Protein AF-A0A7X4EWY2-F1 (afdb_monomer_lite)

Structure (mmCIF, N/CA/C/O backbone):
data_AF-A0A7X4EWY2-F1
#
_entry.id   AF-A0A7X4EWY2-F1
#
loop_
_atom_site.group_PDB
_atom_site.id
_atom_site.type_symbol
_atom_site.label_atom_id
_atom_site.label_alt_id
_atom_site.label_comp_id
_atom_site.label_asym_id
_atom_site.label_entity_id
_atom_site.label_seq_id
_atom_site.pdbx_PDB_ins_code
_atom_site.Cartn_x
_atom_site.Cartn_y
_atom_site.Cartn_z
_atom_site.occupancy
_atom_site.B_iso_or_equiv
_atom_site.auth_seq_id
_atom_site.auth_comp_id
_atom_site.auth_asym_id
_atom_site.auth_atom_id
_atom_site.pdbx_PDB_model_num
ATOM 1 N N . MET A 1 1 ? 36.035 -40.705 -51.303 1.00 52.97 1 MET A N 1
ATOM 2 C CA . MET A 1 1 ? 35.481 -40.137 -50.048 1.00 52.97 1 MET A CA 1
ATOM 3 C C . MET A 1 1 ? 36.529 -39.816 -48.961 1.00 52.97 1 MET A C 1
ATOM 5 O O . MET A 1 1 ? 36.134 -39.417 -47.881 1.00 52.97 1 MET A O 1
ATOM 9 N N . LYS A 1 2 ? 37.853 -39.913 -49.208 1.00 56.19 2 LYS A N 1
ATOM 10 C CA . LYS A 1 2 ? 38.903 -39.514 -48.232 1.00 56.19 2 LYS A CA 1
ATOM 11 C C . LYS A 1 2 ? 39.463 -38.093 -48.445 1.00 56.19 2 LYS A C 1
ATOM 13 O O . LYS A 1 2 ? 40.337 -37.669 -47.701 1.00 56.19 2 LYS A O 1
ATOM 18 N N . HIS A 1 3 ? 38.970 -37.375 -49.460 1.00 59.81 3 HIS A N 1
ATOM 19 C CA . HIS A 1 3 ? 39.414 -36.015 -49.796 1.00 59.81 3 HIS A CA 1
ATOM 20 C C . HIS A 1 3 ? 38.622 -34.912 -49.078 1.00 59.81 3 HIS A C 1
ATOM 22 O O . HIS A 1 3 ? 39.181 -33.856 -48.824 1.00 59.81 3 HIS A O 1
ATOM 28 N N . LEU A 1 4 ? 37.371 -35.179 -48.680 1.00 61.47 4 LEU A N 1
ATOM 29 C CA . LEU A 1 4 ? 36.533 -34.229 -47.931 1.00 61.47 4 LEU A CA 1
ATOM 30 C C . LEU A 1 4 ? 37.066 -33.979 -46.508 1.00 61.47 4 LEU A C 1
ATOM 32 O O . LEU A 1 4 ? 37.000 -32.866 -46.013 1.00 61.47 4 LEU A O 1
ATOM 36 N N . LEU A 1 5 ? 37.678 -34.995 -45.886 1.00 63.94 5 LEU A N 1
ATOM 37 C CA . LEU A 1 5 ? 38.319 -34.909 -44.563 1.00 63.94 5 LEU A CA 1
ATOM 38 C C . LEU A 1 5 ? 39.703 -34.243 -44.574 1.00 63.94 5 LEU A C 1
ATOM 40 O O . LEU A 1 5 ? 40.345 -34.172 -43.535 1.00 63.94 5 LEU A O 1
ATOM 44 N N . LYS A 1 6 ? 40.204 -33.803 -45.731 1.00 71.56 6 LYS A N 1
ATOM 45 C CA . LYS A 1 6 ? 41.474 -33.065 -45.843 1.00 71.56 6 LYS A CA 1
ATOM 46 C C . LYS A 1 6 ? 41.278 -31.638 -46.341 1.00 71.56 6 LYS A C 1
ATOM 48 O O . LYS A 1 6 ? 42.261 -30.925 -46.504 1.00 71.56 6 LYS A O 1
ATOM 53 N N . ASP A 1 7 ? 40.034 -31.243 -46.598 1.00 82.19 7 ASP A N 1
ATOM 54 C CA . ASP A 1 7 ? 39.715 -29.908 -47.070 1.00 82.19 7 ASP A CA 1
ATOM 55 C C . ASP A 1 7 ? 39.752 -28.926 -45.884 1.00 82.19 7 ASP A C 1
ATOM 57 O O . ASP A 1 7 ? 38.963 -29.085 -44.942 1.00 82.19 7 ASP A O 1
ATOM 61 N N . PRO A 1 8 ? 40.659 -27.929 -45.879 1.00 83.56 8 PRO A N 1
ATOM 62 C CA . PRO A 1 8 ? 40.734 -26.928 -44.816 1.00 83.56 8 PRO A CA 1
ATOM 63 C C . PRO A 1 8 ? 39.407 -26.189 -44.611 1.00 83.56 8 PRO A C 1
ATOM 65 O O . PRO A 1 8 ? 39.076 -25.799 -43.492 1.00 83.56 8 PRO A O 1
ATOM 68 N N . LEU A 1 9 ? 38.619 -26.043 -45.679 1.00 86.75 9 LEU A N 1
ATOM 69 C CA . LEU A 1 9 ? 37.357 -25.317 -45.661 1.00 86.75 9 LEU A CA 1
ATOM 70 C C . LEU A 1 9 ? 36.283 -26.085 -44.881 1.00 86.75 9 LEU A C 1
ATOM 72 O O . LEU A 1 9 ? 35.530 -25.493 -44.110 1.00 86.75 9 LEU A O 1
ATOM 76 N N . LEU A 1 10 ? 36.271 -27.417 -44.989 1.00 87.31 10 LEU A N 1
ATOM 77 C CA . LEU A 1 10 ? 35.345 -28.265 -44.236 1.00 87.31 10 LEU A CA 1
ATOM 78 C C . LEU A 1 10 ? 35.642 -28.232 -42.730 1.00 87.31 10 LEU A C 1
ATOM 80 O O . LEU A 1 10 ? 34.718 -28.201 -41.922 1.00 87.31 10 LEU A O 1
ATOM 84 N N . HIS A 1 11 ? 36.920 -28.168 -42.345 1.00 86.19 11 HIS A N 1
ATOM 85 C CA . HIS A 1 11 ? 37.315 -28.023 -40.940 1.00 86.19 11 HIS A CA 1
ATOM 86 C C . HIS A 1 11 ? 36.884 -26.675 -40.377 1.00 86.19 11 HIS A C 1
ATOM 88 O O . HIS A 1 11 ? 36.358 -26.633 -39.271 1.00 86.19 11 HIS A O 1
ATOM 94 N N . PHE A 1 12 ? 37.060 -25.593 -41.141 1.00 91.31 12 PHE A N 1
ATOM 95 C CA . PHE A 1 12 ? 36.615 -24.260 -40.744 1.00 91.31 12 PHE A CA 1
ATOM 96 C C . PHE A 1 12 ? 35.098 -24.207 -40.536 1.00 91.31 12 PHE A C 1
ATOM 98 O O . PHE A 1 12 ? 34.638 -23.690 -39.523 1.00 91.31 12 PHE A O 1
ATOM 105 N N . VAL A 1 13 ? 34.321 -24.804 -41.445 1.00 93.50 13 VAL A N 1
ATOM 106 C CA . VAL A 1 13 ? 32.858 -24.867 -41.321 1.00 93.50 13 VAL A CA 1
ATOM 107 C C . VAL A 1 13 ? 32.438 -25.696 -40.110 1.00 93.50 13 VAL A C 1
ATOM 109 O O . VAL A 1 13 ? 31.573 -25.262 -39.361 1.00 93.50 13 VAL A O 1
ATOM 112 N N . VAL A 1 14 ? 33.053 -26.857 -39.871 1.00 93.62 14 VAL A N 1
ATOM 113 C CA . VAL A 1 14 ? 32.720 -27.701 -38.711 1.00 93.62 14 VAL A CA 1
ATOM 114 C C . VAL A 1 14 ? 33.120 -27.032 -37.395 1.00 93.62 14 VAL A C 1
ATOM 116 O O . VAL A 1 14 ? 32.344 -27.070 -36.444 1.00 93.62 14 VAL A O 1
ATOM 119 N N . LEU A 1 15 ? 34.286 -26.382 -37.335 1.00 93.94 15 LEU A N 1
ATOM 120 C CA . LEU A 1 15 ? 34.707 -25.592 -36.174 1.00 93.94 15 LEU A CA 1
ATOM 121 C C . LEU A 1 15 ? 33.772 -24.409 -35.933 1.00 93.94 15 LEU A C 1
ATOM 123 O O . LEU A 1 15 ? 33.363 -24.194 -34.799 1.00 93.94 15 LEU A O 1
ATOM 127 N N . GLY A 1 16 ? 33.401 -23.679 -36.985 1.00 93.38 16 GLY A N 1
ATOM 128 C CA . GLY A 1 16 ? 32.459 -22.567 -36.903 1.00 93.38 16 GLY A CA 1
ATOM 129 C C . GLY A 1 16 ? 31.075 -23.020 -36.447 1.00 93.38 16 GLY A C 1
ATOM 130 O O . GLY A 1 16 ? 30.499 -22.407 -35.556 1.00 93.38 16 GLY A O 1
ATOM 131 N N . LEU A 1 17 ? 30.570 -24.135 -36.983 1.00 95.31 17 LEU A N 1
ATOM 132 C CA . LEU A 1 17 ? 29.296 -24.723 -36.568 1.00 95.31 17 LEU A CA 1
ATOM 133 C C . LEU A 1 17 ? 29.353 -25.203 -35.112 1.00 95.31 17 LEU A C 1
ATOM 135 O O . LEU A 1 17 ? 28.414 -24.985 -34.354 1.00 95.31 17 LEU A O 1
ATOM 139 N N . GLY A 1 18 ? 30.466 -25.822 -34.709 1.00 95.38 18 GLY A N 1
ATOM 140 C CA . GLY A 1 18 ? 30.706 -26.239 -33.331 1.00 95.38 18 GLY A CA 1
ATOM 141 C C . GLY A 1 18 ? 30.739 -25.053 -32.369 1.00 95.38 18 GLY A C 1
ATOM 142 O O . GLY A 1 18 ? 30.055 -25.082 -31.351 1.00 95.38 18 GLY A O 1
ATOM 143 N N . LEU A 1 19 ? 31.466 -23.988 -32.718 1.00 91.75 19 LEU A N 1
ATOM 144 C CA . LEU A 1 19 ? 31.538 -22.758 -31.930 1.00 91.75 19 LEU A CA 1
ATOM 145 C C . LEU A 1 19 ? 30.174 -22.057 -31.860 1.00 91.75 19 LEU A C 1
ATOM 147 O O . LEU A 1 19 ? 29.785 -21.600 -30.796 1.00 91.75 19 LEU A O 1
ATOM 151 N N . PHE A 1 20 ? 29.425 -22.021 -32.964 1.00 89.94 20 PHE A N 1
ATOM 152 C CA . PHE A 1 20 ? 28.088 -21.430 -33.034 1.00 89.94 20 PHE A CA 1
ATOM 153 C C . PHE A 1 20 ? 27.069 -22.186 -32.175 1.00 89.94 20 PHE A C 1
ATOM 155 O O . PHE A 1 20 ? 26.285 -21.569 -31.459 1.00 89.94 20 PHE A O 1
ATOM 162 N N . LEU A 1 21 ? 27.089 -23.522 -32.206 1.00 91.06 21 LEU A N 1
ATOM 163 C CA . LEU A 1 21 ? 26.232 -24.344 -31.350 1.00 91.06 21 LEU A CA 1
ATOM 164 C C . LEU A 1 21 ? 26.606 -24.198 -29.872 1.00 91.06 21 LEU A C 1
ATOM 166 O O . LEU A 1 21 ? 25.720 -24.131 -29.023 1.00 91.06 21 LEU A O 1
ATOM 170 N N . LEU A 1 22 ? 27.903 -24.119 -29.565 1.00 87.81 22 LEU A N 1
ATOM 171 C CA . LEU A 1 22 ? 28.396 -23.910 -28.206 1.00 87.81 22 LEU A CA 1
ATOM 172 C C . LEU A 1 22 ? 28.034 -22.511 -27.686 1.00 87.81 22 LEU A C 1
ATOM 174 O O . LEU A 1 22 ? 27.597 -22.385 -26.546 1.00 87.81 22 LEU A O 1
ATOM 178 N N . TYR A 1 23 ? 28.123 -21.493 -28.546 1.00 83.50 23 TYR A N 1
ATOM 179 C CA . TYR A 1 23 ? 27.642 -20.141 -28.275 1.00 83.50 23 TYR A CA 1
ATOM 180 C C . TYR A 1 23 ? 26.138 -20.149 -27.975 1.00 83.50 23 TYR A C 1
ATOM 182 O O . TYR A 1 23 ? 25.750 -19.779 -26.880 1.00 83.50 23 TYR A O 1
ATOM 190 N N . GLN A 1 24 ? 25.299 -20.701 -28.857 1.00 81.25 24 GLN A N 1
ATOM 191 C CA . GLN A 1 24 ? 23.839 -20.793 -28.667 1.00 81.25 24 GLN A CA 1
ATOM 192 C C . GLN A 1 24 ? 23.407 -21.535 -27.389 1.00 81.25 24 GLN A C 1
ATOM 194 O O . GLN A 1 24 ? 22.381 -21.214 -26.793 1.00 81.25 24 GLN A O 1
ATOM 199 N N . LEU A 1 25 ? 24.157 -22.557 -26.968 1.00 78.19 25 LEU A N 1
ATOM 200 C CA . LEU A 1 25 ? 23.880 -23.285 -25.726 1.00 78.19 25 LEU A CA 1
ATOM 201 C C . LEU A 1 25 ? 24.293 -22.492 -24.479 1.00 78.19 25 LEU A C 1
ATOM 203 O O . LEU A 1 25 ? 23.650 -22.643 -23.443 1.00 78.19 25 LEU A O 1
ATOM 207 N N . SER A 1 26 ? 25.325 -21.651 -24.585 1.00 72.56 26 SER A N 1
ATOM 208 C CA . SER A 1 26 ? 25.791 -20.768 -23.510 1.00 72.56 26 SER A CA 1
ATOM 209 C C . SER A 1 26 ? 24.963 -19.480 -23.407 1.00 72.56 26 SER A C 1
ATOM 211 O O . SER A 1 26 ? 24.739 -18.979 -22.309 1.00 72.56 26 SER A O 1
ATOM 213 N N . ASP A 1 27 ? 24.479 -18.963 -24.537 1.00 51.81 27 ASP A N 1
ATOM 214 C CA . ASP A 1 27 ? 23.780 -17.675 -24.655 1.00 51.81 27 ASP A CA 1
ATOM 215 C C . ASP A 1 27 ? 22.332 -17.734 -24.146 1.00 51.81 27 ASP A C 1
ATOM 217 O O . ASP A 1 27 ? 21.705 -16.721 -23.865 1.00 51.81 27 ASP A O 1
ATOM 221 N N . ARG A 1 28 ? 21.797 -18.938 -23.896 1.00 54.12 28 ARG A N 1
ATOM 222 C CA . ARG A 1 28 ? 20.522 -19.098 -23.175 1.00 54.12 28 ARG A CA 1
ATOM 223 C C . ARG A 1 28 ? 20.558 -18.584 -21.730 1.00 54.12 28 ARG A C 1
ATOM 225 O O . ARG A 1 28 ? 19.505 -18.532 -21.101 1.00 54.12 28 ARG A O 1
ATOM 232 N N . GLN A 1 29 ? 21.734 -18.236 -21.207 1.00 50.72 29 GLN A N 1
ATOM 233 C CA . GLN A 1 29 ? 21.915 -17.719 -19.851 1.00 50.72 29 GLN A CA 1
ATOM 234 C C . GLN A 1 29 ? 22.391 -16.256 -19.809 1.00 50.72 29 GLN A C 1
ATOM 236 O O . GLN A 1 29 ? 22.383 -15.659 -18.738 1.00 50.72 29 GLN A O 1
ATOM 241 N N . ALA A 1 30 ? 22.763 -15.664 -20.948 1.00 47.81 30 ALA A N 1
ATOM 242 C CA . ALA A 1 30 ? 23.214 -14.280 -21.037 1.00 47.81 30 ALA A CA 1
ATOM 243 C C . ALA A 1 30 ? 22.105 -13.424 -21.659 1.00 47.81 30 ALA A C 1
ATOM 245 O O . ALA A 1 30 ? 22.092 -13.138 -22.851 1.00 47.81 30 ALA A O 1
ATOM 246 N N . GLY A 1 31 ? 21.133 -13.040 -20.829 1.00 54.06 31 GLY A N 1
ATOM 247 C CA . GLY A 1 31 ? 20.270 -11.916 -21.168 1.00 54.06 31 GLY A CA 1
ATOM 248 C C . GLY A 1 31 ? 21.142 -10.680 -21.375 1.00 54.06 31 GLY A C 1
ATOM 249 O O . GLY A 1 31 ? 21.993 -10.385 -20.539 1.00 54.06 31 GLY A O 1
ATOM 250 N N . ASP A 1 32 ? 20.945 -10.029 -22.514 1.00 56.38 32 ASP A N 1
ATOM 251 C CA . ASP A 1 32 ? 21.606 -8.812 -22.975 1.00 56.38 32 ASP A CA 1
ATOM 252 C C . ASP A 1 32 ? 21.938 -7.860 -21.809 1.00 56.38 32 ASP A C 1
ATOM 254 O O . ASP A 1 32 ? 21.052 -7.432 -21.063 1.00 56.38 32 ASP A O 1
ATOM 258 N N . GLY A 1 33 ? 23.229 -7.576 -21.609 1.00 66.06 33 GLY A N 1
ATOM 259 C CA . GLY A 1 33 ? 23.734 -6.779 -20.480 1.00 66.06 33 GLY A CA 1
ATOM 260 C C . GLY A 1 33 ? 23.396 -5.288 -20.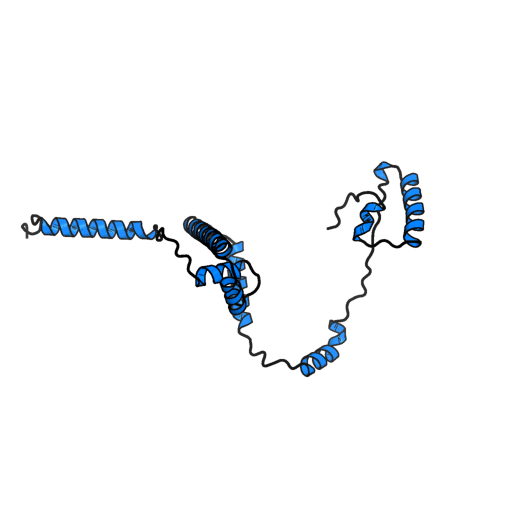568 1.00 66.06 33 GLY A C 1
ATOM 261 O O . GLY A 1 33 ? 23.851 -4.503 -19.737 1.00 66.06 33 GLY A O 1
ATOM 262 N N . GLU A 1 34 ? 22.629 -4.890 -21.582 1.00 75.88 34 GLU A N 1
ATOM 263 C CA . GLU A 1 34 ? 22.159 -3.531 -21.790 1.00 75.88 34 GLU A CA 1
ATOM 264 C C . GLU A 1 34 ? 20.705 -3.395 -21.310 1.00 75.88 34 GLU A C 1
ATOM 266 O O . GLU A 1 34 ? 19.815 -4.176 -21.658 1.00 75.88 34 GLU A O 1
ATOM 271 N N . ILE A 1 35 ? 20.465 -2.390 -20.466 1.00 80.88 35 ILE A N 1
ATOM 272 C CA . ILE A 1 35 ? 19.134 -2.045 -19.968 1.00 80.88 35 ILE A CA 1
ATOM 273 C C . ILE A 1 35 ? 18.724 -0.743 -20.635 1.00 80.88 35 ILE A C 1
ATOM 275 O O . ILE A 1 35 ? 19.257 0.324 -20.330 1.00 80.88 35 ILE A O 1
ATOM 279 N N . LEU A 1 36 ? 17.773 -0.846 -21.559 1.00 86.75 36 LEU A N 1
ATOM 280 C CA . LEU A 1 36 ? 17.170 0.306 -22.207 1.00 86.75 36 LEU A CA 1
ATOM 281 C C . LEU A 1 36 ? 16.061 0.863 -21.309 1.00 86.75 36 LEU A C 1
ATOM 283 O O . LEU A 1 36 ? 15.029 0.221 -21.131 1.00 86.75 36 LEU A O 1
ATOM 287 N N . ILE A 1 37 ? 16.276 2.060 -20.765 1.00 91.12 37 ILE A N 1
ATOM 288 C CA . ILE A 1 37 ? 15.242 2.824 -20.059 1.00 91.12 37 ILE A CA 1
ATOM 289 C C . ILE A 1 37 ? 14.686 3.866 -21.024 1.00 91.12 37 ILE A C 1
ATOM 291 O O . ILE A 1 37 ? 15.277 4.928 -21.224 1.00 91.12 37 ILE A O 1
ATOM 295 N N . ASP A 1 38 ? 13.569 3.529 -21.661 1.00 91.69 38 ASP A N 1
ATOM 296 C CA . ASP A 1 38 ? 12.815 4.439 -22.517 1.00 91.69 38 ASP A CA 1
ATOM 297 C C . ASP A 1 38 ? 11.663 5.113 -21.753 1.00 91.69 38 ASP A C 1
ATOM 299 O O . ASP A 1 38 ? 11.454 4.904 -20.554 1.00 91.69 38 ASP A O 1
ATOM 303 N N . ARG A 1 39 ? 10.911 5.975 -22.445 1.00 90.75 39 ARG A N 1
ATOM 304 C CA . ARG A 1 39 ? 9.799 6.713 -21.832 1.00 90.75 39 ARG A CA 1
ATOM 305 C C . ARG A 1 39 ? 8.729 5.775 -21.267 1.00 90.75 39 ARG A C 1
ATOM 307 O O . ARG A 1 39 ? 8.180 6.060 -20.206 1.00 90.75 39 ARG A O 1
ATOM 314 N N . ASP A 1 40 ? 8.444 4.666 -21.943 1.00 90.19 40 ASP A N 1
ATOM 315 C CA . ASP A 1 40 ? 7.442 3.702 -21.486 1.00 90.19 40 ASP A CA 1
ATOM 316 C C . ASP A 1 40 ? 7.912 2.942 -20.240 1.00 90.19 40 ASP A C 1
ATOM 318 O O . ASP A 1 40 ? 7.111 2.708 -19.330 1.00 90.19 40 ASP A O 1
ATOM 322 N N . ALA A 1 41 ? 9.207 2.633 -20.138 1.00 90.31 41 ALA A N 1
ATOM 323 C CA . ALA A 1 41 ? 9.805 2.073 -18.931 1.00 90.31 41 ALA A CA 1
ATOM 324 C C . ALA A 1 41 ? 9.670 3.030 -17.733 1.00 90.31 41 ALA A C 1
ATOM 326 O O . ALA A 1 41 ? 9.269 2.601 -16.650 1.00 90.31 41 ALA A O 1
ATOM 327 N N . LEU A 1 42 ? 9.913 4.333 -17.927 1.00 91.81 42 LEU A N 1
ATOM 328 C CA . LEU A 1 42 ? 9.742 5.344 -16.873 1.00 91.81 42 LEU A CA 1
ATOM 329 C C . LEU A 1 42 ? 8.282 5.474 -16.423 1.00 91.81 42 LEU A C 1
ATOM 331 O O . LEU A 1 42 ? 8.002 5.493 -15.224 1.00 91.81 42 LEU A O 1
ATOM 335 N N . LEU A 1 43 ? 7.339 5.507 -17.369 1.00 90.62 43 LEU A N 1
ATOM 336 C CA . LEU A 1 43 ? 5.908 5.529 -17.052 1.00 90.62 43 LEU A CA 1
ATOM 337 C C . LEU A 1 43 ? 5.473 4.266 -16.311 1.00 90.62 43 LEU A C 1
ATOM 339 O O . LEU A 1 43 ? 4.642 4.336 -15.408 1.00 90.62 43 LEU A O 1
ATOM 343 N N . THR A 1 44 ? 6.009 3.107 -16.689 1.00 88.31 44 THR A N 1
ATOM 344 C CA . THR A 1 44 ? 5.720 1.833 -16.021 1.00 88.31 44 THR A CA 1
ATOM 345 C C . THR A 1 44 ? 6.254 1.837 -14.589 1.00 88.31 44 THR A C 1
ATOM 347 O O . THR A 1 44 ? 5.530 1.472 -13.668 1.00 88.31 44 THR A O 1
ATOM 350 N N . HIS A 1 45 ? 7.479 2.323 -14.380 1.00 90.06 45 HIS A N 1
ATOM 351 C CA . HIS A 1 45 ? 8.075 2.456 -13.052 1.00 90.06 45 HIS A CA 1
ATOM 352 C C . HIS A 1 45 ? 7.251 3.386 -12.139 1.00 90.06 45 HIS A C 1
ATOM 354 O O . HIS A 1 45 ? 6.914 3.010 -11.016 1.00 90.06 45 HIS A O 1
ATOM 360 N N . LEU A 1 46 ? 6.820 4.551 -12.639 1.00 88.62 46 LEU A N 1
ATOM 361 C CA . LEU A 1 46 ? 5.938 5.469 -11.900 1.00 88.62 46 LEU A CA 1
ATOM 362 C C . LEU A 1 46 ? 4.582 4.831 -11.540 1.00 88.62 46 LEU A C 1
ATOM 364 O O . LEU A 1 46 ? 4.072 5.019 -10.432 1.00 88.62 46 LEU A O 1
ATOM 368 N N . GLN A 1 47 ? 4.014 4.035 -12.448 1.00 84.12 47 GLN A N 1
ATOM 369 C CA . GLN A 1 47 ? 2.776 3.287 -12.202 1.00 84.12 47 GLN A CA 1
ATOM 370 C C . GLN A 1 47 ? 2.950 2.143 -11.199 1.00 84.12 47 GLN A C 1
ATOM 372 O O . GLN A 1 47 ? 1.993 1.778 -10.535 1.00 84.12 47 GLN A O 1
ATOM 377 N N . TYR A 1 48 ? 4.137 1.549 -11.063 1.00 82.38 48 TYR A N 1
ATOM 378 C CA . TYR A 1 48 ? 4.375 0.537 -10.028 1.00 82.38 48 TYR A CA 1
ATOM 379 C C . TYR A 1 48 ? 4.570 1.146 -8.640 1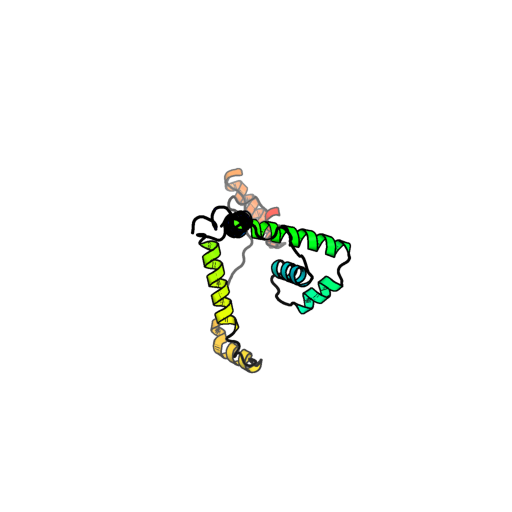.00 82.38 48 TYR A C 1
ATOM 381 O O . TYR A 1 48 ? 4.196 0.522 -7.645 1.00 82.38 48 TYR A O 1
ATOM 389 N N . GLN A 1 49 ? 5.115 2.361 -8.559 1.00 79.81 49 GLN A N 1
ATOM 390 C CA . GLN A 1 49 ? 5.272 3.078 -7.291 1.00 79.81 49 GLN A CA 1
ATOM 391 C C . GLN A 1 49 ? 3.965 3.685 -6.773 1.00 79.81 49 GLN A C 1
ATOM 393 O O . GLN A 1 49 ? 3.787 3.848 -5.565 1.00 79.81 49 GLN A O 1
ATOM 398 N N . SER A 1 50 ? 3.045 4.017 -7.672 1.00 72.25 50 SER A N 1
ATOM 399 C CA . SER A 1 50 ? 1.738 4.564 -7.330 1.00 72.25 50 SER A CA 1
ATOM 400 C C . SER A 1 50 ? 0.671 3.470 -7.393 1.00 72.25 50 SER A C 1
ATOM 402 O O . SER A 1 50 ? 0.649 2.638 -8.285 1.00 72.25 50 SER A O 1
ATOM 404 N N . VAL A 1 51 ? -0.282 3.449 -6.463 1.00 61.66 51 VAL A N 1
ATOM 405 C CA . VAL A 1 51 ? -1.410 2.488 -6.513 1.00 61.66 51 VAL A CA 1
ATOM 406 C C . VAL A 1 51 ? -2.459 2.916 -7.569 1.00 61.66 51 VAL A C 1
ATOM 408 O O . VAL A 1 51 ? -3.603 2.475 -7.543 1.00 61.66 51 VAL A O 1
ATOM 411 N N . ALA A 1 52 ? -2.092 3.807 -8.497 1.00 65.44 52 ALA A N 1
ATOM 412 C CA . ALA A 1 52 ? -2.974 4.417 -9.483 1.00 65.44 52 ALA A CA 1
ATOM 413 C C . ALA A 1 52 ? -2.540 4.025 -10.902 1.00 65.44 52 ALA A C 1
ATOM 415 O O . ALA A 1 52 ? -1.373 4.130 -11.256 1.00 65.44 52 ALA A O 1
ATOM 416 N N . PHE A 1 53 ? -3.499 3.616 -11.733 1.00 64.12 53 PHE A N 1
ATOM 417 C CA . PHE A 1 53 ? -3.270 3.213 -13.125 1.00 64.12 53 PHE A CA 1
ATOM 418 C C . PHE A 1 53 ? -3.843 4.248 -14.110 1.00 64.12 53 PHE A C 1
ATOM 420 O O . PHE A 1 53 ? -4.569 3.896 -15.036 1.00 64.12 53 PHE A O 1
ATOM 427 N N . ASP A 1 54 ? -3.549 5.538 -13.902 1.00 78.50 54 ASP A N 1
ATOM 428 C CA . ASP A 1 54 ? -3.899 6.609 -14.848 1.00 78.50 54 ASP A CA 1
ATOM 429 C C . ASP A 1 54 ? -2.663 7.040 -15.647 1.00 78.50 54 ASP A C 1
ATOM 431 O O . ASP A 1 54 ? -1.921 7.948 -15.266 1.00 78.50 54 ASP A O 1
ATOM 435 N N . ARG A 1 55 ? -2.431 6.359 -16.775 1.00 80.81 55 ARG A N 1
ATOM 436 C CA . ARG A 1 55 ? -1.281 6.625 -17.650 1.00 80.81 55 ARG A CA 1
ATOM 437 C C . ARG A 1 55 ? -1.223 8.084 -18.110 1.00 80.81 55 ARG A C 1
ATOM 439 O O . ARG A 1 55 ? -0.131 8.637 -18.168 1.00 80.81 55 ARG A O 1
ATOM 446 N N . ALA A 1 56 ? -2.364 8.709 -18.405 1.00 83.69 56 ALA A N 1
ATOM 447 C CA . ALA A 1 56 ? -2.399 10.075 -18.924 1.00 83.69 56 ALA A CA 1
ATOM 448 C C . ALA A 1 56 ? -1.910 11.090 -17.878 1.00 83.69 56 ALA A C 1
ATOM 450 O O . ALA A 1 56 ? -1.184 12.025 -18.214 1.00 83.69 56 ALA A O 1
ATOM 451 N N . GLN A 1 57 ? -2.245 10.881 -16.601 1.00 83.94 57 GLN A N 1
ATOM 452 C CA . GLN A 1 57 ? -1.708 11.706 -15.516 1.00 83.94 57 GLN A CA 1
ATOM 453 C C . GLN A 1 57 ? -0.192 11.539 -15.351 1.00 83.94 57 GLN A C 1
ATOM 455 O O . GLN A 1 57 ? 0.512 12.532 -15.172 1.00 83.94 57 GLN A O 1
ATOM 460 N N . PHE A 1 58 ? 0.331 10.313 -15.455 1.00 86.75 58 PHE A N 1
ATOM 461 C CA . PHE A 1 58 ? 1.778 10.083 -15.351 1.00 86.75 58 PHE A CA 1
ATOM 462 C C . PHE A 1 58 ? 2.567 10.640 -16.531 1.00 86.75 58 PHE A C 1
ATOM 464 O O . PHE A 1 58 ? 3.708 11.051 -16.346 1.00 86.75 58 PHE A O 1
ATOM 471 N N . GLU A 1 59 ? 1.973 10.701 -17.722 1.00 88.69 59 GLU A N 1
ATOM 472 C CA . GLU A 1 59 ? 2.583 11.373 -18.870 1.00 88.69 59 GLU A CA 1
ATOM 473 C C . GLU A 1 59 ? 2.763 12.868 -18.615 1.00 88.69 59 GLU A C 1
ATOM 475 O O . GLU A 1 59 ? 3.863 13.377 -18.804 1.00 88.69 59 GLU A O 1
ATOM 480 N N . LEU A 1 60 ? 1.727 13.543 -18.106 1.00 87.62 60 LEU A N 1
ATOM 481 C CA . LEU A 1 60 ? 1.816 14.958 -17.733 1.00 87.62 60 LEU A CA 1
ATOM 482 C C . LEU A 1 60 ? 2.852 15.192 -16.630 1.00 87.62 60 LEU A C 1
ATOM 484 O O . LEU A 1 60 ? 3.617 16.147 -16.701 1.00 87.62 60 LEU A O 1
ATOM 488 N N . PHE A 1 61 ? 2.888 14.312 -15.627 1.00 86.88 61 PHE A N 1
ATOM 489 C CA . PHE A 1 61 ? 3.858 14.400 -14.539 1.00 86.88 61 PHE A CA 1
ATOM 490 C C . PHE A 1 61 ? 5.296 14.231 -15.039 1.00 86.88 61 PHE A C 1
ATOM 492 O O . PHE A 1 61 ? 6.162 15.016 -14.669 1.00 86.88 61 PHE A O 1
ATOM 499 N N . LEU A 1 62 ? 5.546 13.240 -15.900 1.00 89.50 62 LEU A N 1
ATOM 500 C CA . LEU A 1 62 ? 6.867 12.994 -16.475 1.00 89.50 62 LEU A CA 1
ATOM 501 C C . LEU A 1 62 ? 7.324 14.151 -17.375 1.00 89.50 62 LEU A C 1
ATOM 503 O O . LEU A 1 62 ? 8.500 14.501 -17.357 1.00 89.50 62 LEU A O 1
ATOM 507 N N . ASP A 1 63 ? 6.409 14.755 -18.135 1.00 91.62 63 ASP A N 1
ATOM 508 C CA . ASP A 1 63 ? 6.719 15.884 -19.019 1.00 91.62 63 ASP A CA 1
ATOM 509 C C . ASP A 1 63 ? 7.012 17.188 -18.242 1.00 91.62 63 ASP A C 1
ATOM 511 O O . ASP A 1 63 ? 7.739 18.045 -18.748 1.00 91.62 63 ASP A O 1
ATOM 515 N N . ASP A 1 64 ? 6.484 17.335 -17.020 1.00 92.94 64 ASP A N 1
ATOM 516 C CA . ASP A 1 64 ? 6.728 18.485 -16.128 1.00 92.94 64 ASP A CA 1
ATOM 517 C C . ASP A 1 64 ? 8.001 18.326 -15.266 1.00 92.94 64 ASP A C 1
ATOM 519 O O . ASP A 1 64 ? 8.480 19.294 -14.671 1.00 92.94 64 ASP A O 1
ATOM 523 N N . MET A 1 65 ? 8.593 17.124 -15.213 1.00 91.00 65 MET A N 1
ATOM 524 C CA . MET A 1 65 ? 9.811 16.871 -14.436 1.00 91.00 65 MET A CA 1
ATOM 525 C C . MET A 1 65 ? 11.005 17.678 -14.944 1.00 91.00 65 MET A C 1
ATOM 527 O O . MET A 1 65 ? 11.280 17.791 -16.142 1.00 91.00 65 MET A O 1
ATOM 531 N N . SER A 1 66 ? 11.826 18.152 -14.009 1.00 94.81 66 SER A N 1
ATOM 532 C CA . SER A 1 66 ? 13.115 18.728 -14.363 1.00 94.81 66 SER A CA 1
ATOM 533 C C . SER A 1 66 ? 14.068 17.660 -14.930 1.00 94.81 66 SER A C 1
ATOM 535 O O . SER A 1 66 ? 13.961 16.468 -14.614 1.00 94.81 66 SER A O 1
ATOM 537 N N . PRO A 1 67 ? 15.095 18.062 -15.705 1.00 93.69 67 PRO A N 1
ATOM 538 C CA . PRO A 1 67 ? 16.096 17.125 -16.217 1.00 93.69 67 PRO A CA 1
ATOM 539 C C . PRO A 1 67 ? 16.820 16.339 -15.119 1.00 93.69 67 PRO A C 1
ATOM 541 O O . PRO A 1 67 ? 17.249 15.210 -15.343 1.00 93.69 67 PRO A O 1
ATOM 544 N N . ARG A 1 68 ? 16.966 16.933 -13.929 1.00 94.12 68 ARG A N 1
ATOM 545 C CA . ARG A 1 68 ? 17.593 16.272 -12.784 1.00 94.12 68 ARG A CA 1
ATOM 546 C C . ARG A 1 68 ? 16.686 15.191 -12.203 1.00 94.12 68 ARG A C 1
ATOM 548 O O . ARG A 1 68 ? 17.154 14.081 -12.001 1.00 94.12 68 ARG A O 1
ATOM 555 N N . GLU A 1 69 ? 15.412 15.502 -11.982 1.00 91.44 69 GLU A N 1
ATOM 556 C CA . GLU A 1 69 ? 14.430 14.526 -11.487 1.00 91.44 69 GLU A CA 1
ATOM 557 C C . GLU A 1 69 ? 14.265 13.366 -12.468 1.00 91.44 69 GLU A C 1
ATOM 559 O O . GLU A 1 69 ? 14.246 12.211 -12.058 1.00 91.44 69 GLU A O 1
ATOM 564 N N . THR A 1 70 ? 14.258 13.660 -13.771 1.00 93.12 70 THR A N 1
ATOM 565 C CA . THR A 1 70 ? 14.226 12.629 -14.816 1.00 93.12 70 THR A CA 1
ATOM 566 C C . THR A 1 70 ? 15.469 11.736 -14.762 1.00 93.12 70 THR A C 1
ATOM 568 O O . THR A 1 70 ? 15.359 10.519 -14.881 1.00 93.12 70 THR A O 1
ATOM 571 N N . ALA A 1 71 ? 16.661 12.309 -14.561 1.00 94.00 71 ALA A N 1
ATOM 572 C CA . ALA A 1 71 ? 17.894 11.531 -14.439 1.00 94.00 71 ALA A CA 1
ATOM 573 C C . ALA A 1 71 ? 17.892 10.629 -13.194 1.00 94.00 71 ALA A C 1
ATOM 575 O O . ALA A 1 71 ? 18.283 9.466 -13.287 1.00 94.00 71 ALA A O 1
ATOM 576 N N . ASP A 1 72 ? 17.417 11.141 -12.057 1.00 93.94 72 ASP A N 1
ATOM 577 C CA . ASP A 1 72 ? 17.281 10.362 -10.825 1.00 93.94 72 ASP A CA 1
ATOM 578 C C . ASP A 1 72 ? 16.258 9.219 -11.015 1.00 93.94 72 ASP A C 1
ATOM 580 O O . ASP A 1 72 ? 16.535 8.076 -10.647 1.00 93.94 72 ASP A O 1
ATOM 584 N N . LEU A 1 73 ? 15.131 9.483 -11.690 1.00 93.75 73 LEU A N 1
ATOM 585 C CA . LEU A 1 73 ? 14.123 8.474 -12.036 1.00 93.75 73 LEU A CA 1
ATOM 586 C C . LEU A 1 73 ? 14.688 7.371 -12.944 1.00 93.75 73 LEU A C 1
ATOM 588 O O . LEU A 1 73 ? 14.419 6.194 -12.717 1.00 93.75 73 LEU A O 1
ATOM 592 N N . ILE A 1 74 ? 15.498 7.732 -13.946 1.00 94.62 74 ILE A N 1
ATOM 593 C CA . ILE A 1 74 ? 16.171 6.765 -14.828 1.00 94.62 74 ILE A CA 1
ATOM 594 C C . ILE A 1 74 ? 17.085 5.840 -14.021 1.00 94.62 74 ILE A C 1
ATOM 596 O O . ILE A 1 74 ? 17.088 4.632 -14.253 1.00 94.62 74 ILE A O 1
ATOM 600 N N . VAL A 1 75 ? 17.858 6.385 -13.077 1.00 94.94 75 VAL A N 1
ATOM 601 C CA . VAL A 1 75 ? 18.769 5.590 -12.240 1.00 94.94 75 VAL A CA 1
ATOM 602 C C . VAL A 1 75 ? 17.997 4.605 -11.365 1.00 94.94 75 VAL A C 1
ATOM 604 O O . VAL A 1 75 ? 18.401 3.445 -11.257 1.00 94.94 75 VAL A O 1
ATOM 607 N N . GLU A 1 76 ? 16.893 5.036 -10.756 1.00 93.69 76 GLU A N 1
ATOM 608 C CA . GLU A 1 76 ? 16.077 4.156 -9.916 1.00 93.69 76 GLU A CA 1
ATOM 609 C C . GLU A 1 76 ? 15.347 3.086 -10.738 1.00 93.69 76 GLU A C 1
ATOM 611 O O . GLU A 1 76 ? 15.421 1.907 -10.385 1.00 93.69 76 GLU A O 1
ATOM 616 N N . ALA A 1 77 ? 14.754 3.445 -11.881 1.00 93.44 77 ALA A N 1
ATOM 617 C CA . ALA A 1 77 ? 14.134 2.484 -12.795 1.00 93.44 77 ALA A CA 1
ATOM 618 C C . ALA A 1 77 ? 15.147 1.443 -13.308 1.00 93.44 77 ALA A C 1
ATOM 620 O O . ALA A 1 77 ? 14.863 0.245 -13.323 1.00 93.44 77 ALA A O 1
ATOM 621 N N . ALA A 1 78 ? 16.362 1.876 -13.665 1.00 93.38 78 ALA A N 1
ATOM 622 C CA . ALA A 1 78 ? 17.436 0.972 -14.066 1.00 93.38 78 ALA A CA 1
ATOM 623 C C . ALA A 1 78 ? 17.845 0.030 -12.930 1.00 93.38 78 ALA A C 1
ATOM 625 O O . ALA A 1 78 ? 18.020 -1.166 -13.154 1.00 93.38 78 ALA A O 1
ATOM 626 N N . ARG A 1 79 ? 17.990 0.541 -11.701 1.00 93.56 79 ARG A N 1
ATOM 627 C CA . ARG A 1 79 ? 18.340 -0.285 -10.540 1.00 93.56 79 ARG A CA 1
ATOM 628 C C . ARG A 1 79 ? 17.273 -1.341 -10.265 1.00 93.56 79 ARG A C 1
ATOM 630 O O . ARG A 1 79 ? 17.630 -2.486 -9.992 1.00 93.56 79 ARG A O 1
ATOM 637 N N . GLU A 1 80 ? 15.999 -0.968 -10.319 1.00 92.88 80 GLU A N 1
ATOM 638 C CA . GLU A 1 80 ? 14.895 -1.908 -10.135 1.00 92.88 80 GLU A CA 1
ATOM 639 C C . GLU A 1 80 ? 14.936 -3.023 -11.186 1.00 92.88 80 GLU A C 1
ATOM 641 O O . GLU A 1 80 ? 14.900 -4.197 -10.822 1.00 92.88 80 GLU A O 1
ATOM 646 N N . GLU A 1 81 ? 15.109 -2.674 -12.463 1.00 91.88 81 GLU A N 1
ATOM 647 C CA . GLU A 1 81 ? 15.186 -3.647 -13.557 1.00 91.88 81 GLU A CA 1
ATOM 648 C C . GLU A 1 81 ? 16.392 -4.591 -13.414 1.00 91.88 81 GLU A C 1
ATOM 650 O O . GLU A 1 81 ? 16.257 -5.799 -13.617 1.00 91.88 81 GLU A O 1
ATOM 655 N N . ILE A 1 82 ? 17.560 -4.079 -12.994 1.00 92.44 82 ILE A N 1
ATOM 656 C CA . ILE A 1 82 ? 18.735 -4.912 -12.678 1.00 92.44 82 ILE A CA 1
ATOM 657 C C . ILE A 1 82 ? 18.373 -5.934 -11.601 1.00 92.44 82 ILE A C 1
ATOM 659 O O . ILE A 1 82 ? 18.565 -7.134 -11.787 1.00 92.44 82 ILE A O 1
ATOM 663 N N . LEU A 1 83 ? 17.836 -5.470 -10.471 1.00 93.25 83 LEU A N 1
ATOM 664 C CA . LEU A 1 83 ? 17.506 -6.336 -9.341 1.00 93.25 83 LEU A CA 1
ATOM 665 C C . LEU A 1 83 ? 16.431 -7.362 -9.706 1.00 93.25 83 LEU A C 1
ATOM 667 O O . LEU A 1 83 ? 16.518 -8.514 -9.281 1.00 93.25 83 LEU A O 1
ATOM 671 N N . TYR A 1 84 ? 15.442 -6.964 -10.506 1.00 91.81 84 TYR A N 1
ATOM 672 C CA . TYR A 1 84 ? 14.398 -7.854 -10.994 1.00 91.81 84 TYR A CA 1
ATOM 673 C C . TYR A 1 84 ? 14.972 -8.972 -11.872 1.00 91.81 84 TYR A C 1
ATOM 675 O O . TYR A 1 84 ? 14.702 -10.149 -11.623 1.00 91.81 84 TYR A O 1
ATOM 683 N N . ARG A 1 85 ? 15.824 -8.634 -12.849 1.00 90.69 85 ARG A N 1
ATOM 684 C CA . ARG A 1 85 ? 16.488 -9.626 -13.711 1.00 90.69 85 ARG A CA 1
ATOM 685 C C . ARG A 1 85 ? 17.376 -10.574 -12.916 1.00 90.69 85 ARG A C 1
ATOM 687 O O . ARG A 1 85 ? 17.320 -11.780 -13.146 1.00 90.69 85 ARG A O 1
ATOM 694 N N . GLU A 1 86 ? 18.136 -10.057 -11.955 1.00 90.69 86 GLU A N 1
ATOM 695 C CA . GLU A 1 86 ? 18.964 -10.878 -11.068 1.00 90.69 86 GLU A CA 1
ATOM 696 C C . GLU A 1 86 ? 18.112 -11.818 -10.201 1.00 90.69 86 GLU A C 1
ATOM 698 O O . GLU A 1 86 ? 18.432 -12.999 -10.058 1.00 90.69 86 GLU A O 1
ATOM 703 N N . ALA A 1 87 ? 16.979 -11.344 -9.672 1.00 92.06 87 ALA A N 1
ATOM 704 C CA . ALA A 1 87 ? 16.048 -12.181 -8.917 1.00 92.06 87 ALA A CA 1
ATOM 705 C C . ALA A 1 87 ? 15.497 -13.343 -9.763 1.00 92.06 87 ALA A C 1
ATOM 707 O O . ALA A 1 87 ? 15.437 -14.476 -9.280 1.00 92.06 87 ALA A O 1
ATOM 708 N N . LEU A 1 88 ? 15.157 -13.090 -11.032 1.00 89.69 88 LEU A N 1
ATOM 709 C CA . LEU A 1 88 ? 14.732 -14.130 -11.975 1.00 89.69 88 LEU A CA 1
ATOM 710 C C . LEU A 1 88 ? 15.873 -15.082 -12.356 1.00 89.69 88 LEU A C 1
ATOM 712 O O . LEU A 1 88 ? 15.663 -16.293 -12.438 1.00 89.69 88 LEU A O 1
ATOM 716 N N . ALA A 1 89 ? 17.087 -14.564 -12.565 1.00 88.44 89 ALA A N 1
ATOM 717 C CA . ALA A 1 89 ? 18.266 -15.374 -12.869 1.00 88.44 89 ALA A CA 1
ATOM 718 C C . ALA A 1 89 ? 18.608 -16.336 -11.719 1.00 88.44 89 ALA A C 1
ATOM 720 O O . ALA A 1 89 ? 18.973 -17.490 -11.953 1.00 88.44 89 ALA A O 1
ATOM 721 N N . MET A 1 90 ? 18.409 -15.889 -10.477 1.00 89.88 90 MET A N 1
ATOM 722 C CA . MET A 1 90 ? 18.513 -16.707 -9.267 1.00 89.88 90 MET A CA 1
ATOM 723 C C . MET A 1 90 ? 17.298 -17.623 -9.039 1.00 89.88 90 MET A C 1
ATOM 725 O O . MET A 1 90 ? 17.338 -18.474 -8.152 1.00 89.88 90 MET A O 1
ATOM 729 N N . GLY A 1 91 ? 16.228 -17.481 -9.827 1.00 89.25 91 GLY A N 1
ATOM 730 C CA . GLY A 1 91 ? 15.009 -18.278 -9.707 1.00 89.25 91 GLY A CA 1
ATOM 731 C C . GLY A 1 91 ? 14.202 -17.999 -8.439 1.00 89.25 91 GLY A C 1
ATOM 732 O O . GLY A 1 91 ? 13.505 -18.897 -7.970 1.00 89.25 91 GLY A O 1
ATOM 733 N N . LEU A 1 92 ? 14.295 -16.788 -7.872 1.00 89.00 92 LEU A N 1
ATOM 734 C CA . LEU A 1 92 ? 13.571 -16.399 -6.650 1.00 89.00 92 LEU A 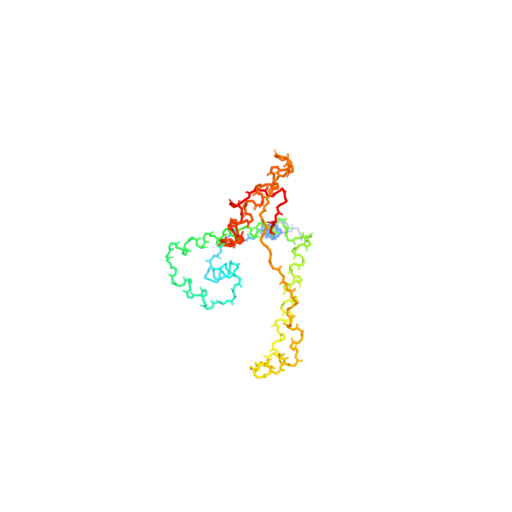CA 1
ATOM 735 C C . LEU A 1 92 ? 12.048 -16.316 -6.846 1.00 89.00 92 LEU A C 1
ATOM 737 O O . LEU A 1 92 ? 11.302 -16.216 -5.879 1.00 89.00 92 LEU A O 1
ATOM 741 N N . ASP A 1 93 ? 11.580 -16.364 -8.090 1.00 87.12 93 ASP A N 1
ATOM 742 C CA . ASP A 1 93 ? 10.170 -16.441 -8.463 1.00 87.12 93 ASP A CA 1
ATOM 743 C C . ASP A 1 93 ? 9.587 -17.866 -8.387 1.00 87.12 93 ASP A C 1
ATOM 745 O O . ASP A 1 93 ? 8.365 -18.044 -8.429 1.00 87.12 93 ASP A O 1
ATOM 749 N N . ARG A 1 94 ? 10.444 -18.892 -8.287 1.00 88.12 94 ARG A N 1
ATOM 750 C CA . ARG A 1 94 ? 10.058 -20.308 -8.344 1.00 88.12 94 ARG A CA 1
ATOM 751 C C . ARG A 1 94 ? 9.807 -20.871 -6.955 1.00 88.12 94 ARG A C 1
ATOM 753 O O . ARG A 1 94 ? 10.478 -20.520 -5.994 1.00 88.12 94 ARG A O 1
ATOM 760 N N . ASP A 1 95 ? 8.838 -21.780 -6.871 1.00 82.94 95 ASP A N 1
ATOM 761 C CA . ASP A 1 95 ? 8.486 -22.525 -5.654 1.00 82.94 95 ASP A CA 1
ATOM 762 C C . ASP A 1 95 ? 8.125 -21.663 -4.423 1.00 82.94 95 ASP A C 1
ATOM 764 O O . ASP A 1 95 ? 7.976 -22.181 -3.317 1.00 82.94 95 ASP A O 1
ATOM 768 N N . ASP A 1 96 ? 7.876 -20.364 -4.620 1.00 88.12 96 ASP A N 1
ATOM 769 C CA . ASP A 1 96 ? 7.397 -19.448 -3.589 1.00 88.12 96 ASP A CA 1
ATOM 770 C C . ASP A 1 96 ? 5.858 -19.354 -3.599 1.00 88.12 96 ASP A C 1
ATOM 772 O O . ASP A 1 96 ? 5.209 -18.954 -4.578 1.00 88.12 96 ASP A O 1
ATOM 776 N N . TYR A 1 97 ? 5.241 -19.735 -2.477 1.00 89.00 97 TYR A N 1
ATOM 777 C CA . TYR A 1 97 ? 3.785 -19.726 -2.338 1.00 89.00 97 TYR A CA 1
ATOM 778 C C . TYR A 1 97 ? 3.185 -18.310 -2.315 1.00 89.00 97 TYR A C 1
ATOM 780 O O . TYR A 1 97 ? 2.056 -18.121 -2.777 1.00 89.00 97 TYR A O 1
ATOM 788 N N . ILE A 1 98 ? 3.912 -17.307 -1.813 1.00 91.94 98 ILE A N 1
ATOM 789 C CA . ILE A 1 98 ? 3.465 -15.908 -1.770 1.00 91.94 98 ILE A CA 1
ATOM 790 C C . ILE A 1 98 ? 3.357 -15.366 -3.197 1.00 91.94 98 ILE A C 1
ATOM 792 O O . ILE A 1 98 ? 2.318 -14.804 -3.559 1.00 91.94 98 ILE A O 1
ATOM 796 N N . ILE A 1 99 ? 4.375 -15.597 -4.029 1.00 90.38 99 ILE A N 1
ATOM 797 C CA . ILE A 1 99 ? 4.381 -15.185 -5.441 1.00 90.38 99 ILE A CA 1
ATOM 798 C C . ILE A 1 99 ? 3.255 -15.893 -6.201 1.00 90.38 99 ILE A C 1
ATOM 800 O O . ILE A 1 99 ? 2.440 -15.232 -6.854 1.00 90.38 99 ILE A O 1
ATOM 804 N N . ARG A 1 100 ? 3.115 -17.217 -6.038 1.00 89.81 100 ARG A N 1
ATOM 805 C CA . ARG A 1 100 ? 2.001 -17.989 -6.620 1.00 89.81 100 ARG A CA 1
ATOM 806 C C . ARG A 1 100 ? 0.639 -17.421 -6.211 1.00 89.81 100 ARG A C 1
ATOM 808 O O . ARG A 1 100 ? -0.221 -17.211 -7.067 1.00 89.81 100 ARG A O 1
ATOM 815 N N . SER A 1 101 ? 0.428 -17.171 -4.919 1.00 91.62 101 SER A N 1
ATOM 816 C CA . SER A 1 101 ? -0.830 -16.624 -4.400 1.00 91.62 101 SER A CA 1
ATOM 817 C C . SER A 1 101 ? -1.130 -15.246 -4.991 1.00 91.62 101 SER A C 1
ATOM 819 O O . SER A 1 101 ? -2.263 -14.987 -5.407 1.00 91.62 101 SER A O 1
ATOM 821 N N . ARG A 1 102 ? -0.118 -14.374 -5.100 1.00 92.38 102 ARG A N 1
ATOM 822 C CA . ARG A 1 102 ? -0.267 -13.038 -5.688 1.00 92.38 102 ARG A CA 1
ATOM 823 C C . ARG A 1 102 ? -0.647 -13.101 -7.168 1.00 92.38 102 ARG A C 1
ATOM 825 O O . ARG A 1 102 ? -1.519 -12.344 -7.584 1.00 92.38 102 ARG A O 1
ATOM 832 N N . LEU A 1 103 ? -0.057 -14.005 -7.950 1.00 91.00 103 LEU A N 1
ATOM 833 C CA . LEU A 1 103 ? -0.418 -14.195 -9.362 1.00 91.00 103 LEU A CA 1
ATOM 834 C C . LEU A 1 103 ? -1.867 -14.672 -9.522 1.00 91.00 103 LEU A C 1
ATOM 836 O O . LEU A 1 103 ? -2.602 -14.139 -10.349 1.00 91.00 103 LEU A O 1
ATOM 840 N N . VAL A 1 104 ? -2.309 -15.615 -8.684 1.00 93.19 104 VAL A N 1
ATOM 841 C CA . VAL A 1 104 ? -3.706 -16.083 -8.679 1.00 93.19 104 VAL A CA 1
ATOM 842 C C . VAL A 1 104 ? -4.675 -14.961 -8.298 1.00 93.19 104 VAL A C 1
ATOM 844 O O . VAL A 1 104 ? -5.764 -14.873 -8.860 1.00 93.19 104 VAL A O 1
ATOM 847 N N . GLN A 1 105 ? -4.309 -14.097 -7.348 1.00 88.06 105 GLN A N 1
ATOM 848 C CA . GLN A 1 105 ? -5.107 -12.913 -7.009 1.00 88.06 105 GLN A CA 1
ATOM 849 C C . GLN A 1 105 ? -5.190 -11.932 -8.185 1.00 88.06 105 GLN A C 1
ATOM 85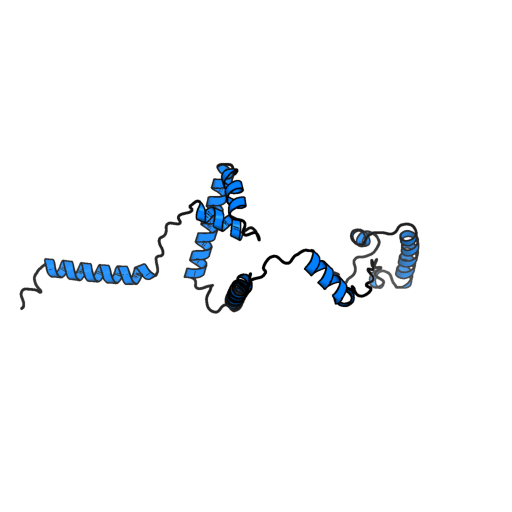1 O O . GLN A 1 105 ? -6.288 -11.516 -8.533 1.00 88.06 105 GLN A O 1
ATOM 856 N N . LYS A 1 106 ? -4.060 -11.619 -8.838 1.00 88.62 106 LYS A N 1
ATOM 857 C CA . LYS A 1 106 ? -4.038 -10.748 -10.026 1.00 88.62 106 LYS A CA 1
ATOM 858 C C . LYS A 1 106 ? -4.917 -11.301 -11.151 1.00 88.62 106 LYS A C 1
ATOM 860 O O . LYS A 1 106 ? -5.674 -10.550 -11.753 1.00 88.62 106 LYS A O 1
ATOM 865 N N . LEU A 1 107 ? -4.864 -12.610 -11.404 1.00 87.31 107 LEU A N 1
ATOM 866 C CA . LEU A 1 107 ? -5.698 -13.247 -12.425 1.00 87.31 107 LEU A CA 1
ATOM 867 C C . LEU A 1 107 ? -7.189 -13.196 -12.074 1.00 87.31 107 LEU A C 1
ATOM 869 O O . LEU A 1 107 ? -7.999 -12.931 -12.954 1.00 87.31 107 LEU A O 1
ATOM 873 N N . ARG A 1 108 ? -7.552 -13.423 -10.804 1.00 85.94 108 ARG A N 1
ATOM 874 C CA . ARG A 1 108 ? -8.941 -13.273 -10.342 1.00 85.94 108 ARG A CA 1
ATOM 875 C C . ARG A 1 108 ? -9.442 -11.849 -10.538 1.00 85.94 108 ARG A C 1
ATOM 877 O O . ARG A 1 108 ? -10.486 -11.675 -11.144 1.00 85.94 108 ARG A O 1
ATOM 884 N N . TYR A 1 109 ? -8.651 -10.855 -10.139 1.00 80.56 109 TYR A N 1
ATOM 885 C CA . TYR A 1 109 ? -8.989 -9.450 -10.353 1.00 80.56 109 TYR A CA 1
ATOM 886 C C . TYR A 1 109 ? -9.200 -9.122 -11.836 1.00 80.56 109 TYR A C 1
ATOM 888 O O . TYR A 1 109 ? -10.164 -8.456 -12.179 1.00 80.56 109 TYR A O 1
ATOM 896 N N . LEU A 1 110 ? -8.345 -9.621 -12.736 1.00 79.62 110 LEU A N 1
ATOM 897 C CA . LEU A 1 110 ? -8.536 -9.435 -14.179 1.00 79.62 110 LEU A CA 1
ATOM 898 C C . LEU A 1 110 ? -9.789 -10.150 -14.700 1.00 79.62 110 LEU A C 1
ATOM 900 O O . LEU A 1 110 ? -10.485 -9.612 -15.553 1.00 79.62 110 LEU A O 1
ATOM 904 N N . ALA A 1 111 ? -10.087 -11.349 -14.198 1.00 78.31 111 ALA A N 1
ATOM 905 C CA . ALA A 1 111 ? -11.290 -12.085 -14.574 1.00 78.31 111 ALA A CA 1
ATOM 906 C C . ALA A 1 111 ? -12.576 -11.402 -14.073 1.00 78.31 111 ALA A C 1
ATOM 908 O O . ALA A 1 111 ? -13.593 -11.441 -14.759 1.00 78.31 111 ALA A O 1
ATOM 909 N N . GLU A 1 112 ? -12.525 -10.763 -12.903 1.00 72.12 112 GLU A N 1
ATOM 910 C CA . GLU A 1 112 ? -13.631 -10.006 -12.305 1.00 72.12 112 GLU A CA 1
ATOM 911 C C . GLU A 1 112 ? -13.774 -8.608 -12.941 1.00 72.12 112 GLU A C 1
ATOM 913 O O . GLU A 1 112 ? -14.884 -8.151 -13.193 1.00 72.12 112 GLU A O 1
ATOM 918 N N . GLY A 1 113 ? -12.658 -7.951 -13.272 1.00 60.72 113 GLY A N 1
ATOM 919 C CA . GLY A 1 113 ? -12.586 -6.561 -13.739 1.00 60.72 113 GLY A CA 1
ATOM 920 C C . GLY A 1 113 ? -13.059 -6.302 -15.173 1.00 60.72 113 GLY A C 1
ATOM 921 O O . GLY A 1 113 ? -13.195 -5.143 -15.554 1.00 60.72 113 GLY A O 1
ATOM 922 N N . PHE A 1 114 ? -13.344 -7.348 -15.956 1.00 53.22 114 PHE A N 1
ATOM 923 C CA . PHE A 1 114 ? -14.008 -7.231 -17.265 1.00 53.22 114 PHE A CA 1
ATOM 924 C C . PHE A 1 114 ? -15.473 -7.679 -17.250 1.00 53.22 114 PHE A C 1
ATOM 926 O O . PHE A 1 114 ? -16.126 -7.639 -18.290 1.00 53.22 114 PHE A O 1
ATOM 933 N N . ALA A 1 115 ? -16.037 -8.017 -16.084 1.00 52.78 115 ALA A N 1
ATOM 934 C CA . ALA A 1 115 ? -17.488 -8.016 -15.898 1.00 52.78 115 ALA A CA 1
ATOM 935 C C . ALA A 1 115 ? -17.995 -6.566 -15.756 1.00 52.78 115 ALA A C 1
ATOM 937 O O . ALA A 1 115 ? -18.722 -6.223 -14.831 1.00 52.78 115 ALA A O 1
ATOM 938 N N . SER A 1 116 ? -17.574 -5.690 -16.668 1.00 51.50 116 SER A N 1
ATOM 939 C CA . SER A 1 116 ? -18.046 -4.314 -16.784 1.00 51.50 116 SER A CA 1
ATOM 940 C C . SER A 1 116 ? -19.233 -4.234 -17.747 1.00 51.50 116 SER A C 1
ATOM 942 O O . SER A 1 116 ? -19.333 -3.287 -18.517 1.00 51.50 116 SER A O 1
ATOM 944 N N . ASP A 1 117 ? -20.147 -5.201 -17.659 1.00 50.38 117 ASP A N 1
ATOM 945 C CA . ASP A 1 117 ? -21.556 -4.981 -18.011 1.00 50.38 117 ASP A CA 1
ATOM 946 C C . ASP A 1 117 ? -22.275 -4.277 -16.837 1.00 50.38 117 ASP A C 1
ATOM 948 O O . ASP A 1 117 ? -23.480 -4.404 -16.641 1.00 50.38 117 ASP A O 1
ATOM 952 N N . ALA A 1 118 ? -21.539 -3.510 -16.025 1.00 54.44 118 ALA A N 1
ATOM 953 C CA . ALA A 1 118 ? -22.119 -2.430 -15.246 1.00 54.44 118 ALA A CA 1
ATOM 954 C C . ALA A 1 118 ? -22.393 -1.270 -16.213 1.00 54.44 118 ALA A C 1
ATOM 956 O O . ALA A 1 118 ? -21.725 -0.235 -16.177 1.00 54.44 118 ALA A O 1
ATOM 957 N N . ASP A 1 119 ? -23.352 -1.483 -17.116 1.00 54.97 119 ASP A N 1
ATOM 958 C CA . ASP A 1 119 ? -24.074 -0.399 -17.762 1.00 54.97 119 ASP A CA 1
ATOM 959 C C . ASP A 1 119 ? -24.468 0.579 -16.654 1.00 54.97 119 ASP A C 1
ATOM 961 O O . ASP A 1 119 ? -25.223 0.222 -15.755 1.00 54.97 119 ASP A O 1
ATOM 965 N N . THR A 1 120 ? -23.850 1.762 -16.676 1.00 62.84 120 THR A N 1
ATOM 966 C CA . THR A 1 120 ? -24.174 2.971 -15.904 1.00 62.84 120 THR A CA 1
ATOM 967 C C . THR A 1 120 ? -25.264 2.777 -14.845 1.00 62.84 120 THR A C 1
ATOM 969 O O . THR A 1 120 ? -26.420 3.115 -15.098 1.00 62.84 120 THR A O 1
ATOM 972 N N . LEU A 1 121 ? -24.896 2.250 -13.669 1.00 67.50 121 LEU A N 1
ATOM 973 C CA . LEU A 1 121 ? -25.762 2.273 -12.487 1.00 67.50 121 LEU A CA 1
ATOM 974 C C . LEU A 1 121 ? -26.195 3.718 -12.272 1.00 67.50 121 LEU A C 1
ATOM 976 O O . LEU A 1 121 ? -25.356 4.606 -12.088 1.00 67.50 121 LEU A O 1
ATOM 980 N N . ARG A 1 122 ? -27.495 3.970 -12.377 1.00 81.38 122 ARG A N 1
ATOM 981 C CA . ARG A 1 122 ? -28.017 5.320 -12.225 1.00 81.38 122 ARG A CA 1
ATOM 982 C C . ARG A 1 122 ? -28.158 5.636 -10.743 1.00 81.38 122 ARG A C 1
ATOM 984 O O . ARG A 1 122 ? -28.492 4.762 -9.948 1.00 81.38 122 ARG A O 1
ATOM 991 N N . GLU A 1 123 ? -27.961 6.898 -10.380 1.00 83.88 123 GLU A N 1
ATOM 992 C CA . GLU A 1 123 ? -28.078 7.353 -8.987 1.00 83.88 123 GLU A CA 1
ATOM 993 C C . GLU A 1 123 ? -29.425 6.953 -8.354 1.00 83.88 123 GLU A C 1
ATOM 995 O O . GLU A 1 123 ? -29.468 6.532 -7.203 1.00 83.88 123 GLU A O 1
ATOM 1000 N N . ASP A 1 124 ? -30.518 6.986 -9.125 1.00 89.12 124 ASP A N 1
ATOM 1001 C CA . ASP A 1 124 ? -31.848 6.609 -8.638 1.00 89.12 124 ASP A CA 1
ATOM 1002 C C . ASP A 1 124 ? -31.995 5.110 -8.343 1.00 89.12 124 ASP A C 1
ATOM 1004 O O . ASP A 1 124 ? -32.776 4.723 -7.474 1.00 89.12 124 ASP A O 1
ATOM 1008 N N . GLU A 1 125 ? -31.229 4.255 -9.020 1.00 89.12 125 GLU A N 1
ATOM 1009 C CA . GLU A 1 125 ? -31.197 2.816 -8.738 1.00 89.12 125 GLU A CA 1
ATOM 1010 C C . GLU A 1 125 ? -30.398 2.520 -7.466 1.00 89.12 125 GLU A C 1
ATOM 1012 O O . GLU A 1 125 ? -30.777 1.643 -6.686 1.00 89.12 125 GLU A O 1
ATOM 1017 N N . VAL A 1 126 ? -29.327 3.282 -7.224 1.00 88.56 126 VAL A N 1
ATOM 1018 C CA . VAL A 1 126 ? -28.526 3.196 -5.997 1.00 88.56 126 VAL A CA 1
ATOM 1019 C C . VAL A 1 126 ? -29.344 3.656 -4.791 1.00 88.56 126 VAL A C 1
ATOM 1021 O O . VAL A 1 126 ? -29.375 2.956 -3.778 1.00 88.56 126 VAL A O 1
ATOM 1024 N N . GLU A 1 127 ? -30.049 4.783 -4.903 1.00 91.19 127 GLU A N 1
ATOM 1025 C CA . GLU A 1 127 ? -30.900 5.312 -3.831 1.00 91.19 127 GLU A CA 1
ATOM 1026 C C . GLU A 1 127 ? -32.052 4.347 -3.509 1.00 91.19 127 GLU A C 1
ATOM 1028 O O . GLU A 1 127 ? -32.261 3.993 -2.347 1.00 91.19 127 GLU A O 1
ATOM 1033 N N . ALA A 1 128 ? -32.729 3.815 -4.534 1.00 93.31 128 ALA A N 1
ATOM 1034 C CA . ALA A 1 128 ? -33.785 2.822 -4.349 1.00 93.31 128 ALA A CA 1
ATOM 1035 C C . ALA A 1 128 ? -33.272 1.526 -3.695 1.00 93.31 128 ALA A C 1
ATOM 1037 O O . ALA A 1 128 ? -33.956 0.947 -2.846 1.00 93.31 128 ALA A O 1
ATOM 1038 N N . PHE A 1 129 ? -32.072 1.064 -4.062 1.00 92.12 129 PHE A N 1
ATOM 1039 C CA . PHE A 1 129 ? -31.454 -0.101 -3.434 1.00 92.12 129 PHE A CA 1
ATOM 1040 C C . PHE A 1 129 ? -31.075 0.176 -1.976 1.00 92.12 129 PHE A C 1
ATOM 1042 O O . PHE A 1 129 ? -31.338 -0.663 -1.114 1.00 92.12 129 PHE A O 1
ATOM 1049 N N . TYR A 1 130 ? -30.492 1.339 -1.682 1.00 91.19 130 TYR A N 1
ATOM 1050 C CA . TYR A 1 130 ? -30.150 1.739 -0.318 1.00 91.19 130 TYR A CA 1
ATOM 1051 C C . TYR A 1 130 ? -31.391 1.793 0.578 1.00 91.19 130 TYR A C 1
ATOM 1053 O O . TYR A 1 130 ? -31.401 1.181 1.646 1.00 91.19 130 TYR A O 1
ATOM 1061 N N . ASP A 1 131 ? -32.462 2.445 0.124 1.00 93.12 131 ASP A N 1
ATOM 1062 C CA . ASP A 1 131 ? -33.704 2.549 0.891 1.00 93.12 131 ASP A CA 1
ATOM 1063 C C . ASP A 1 131 ? -34.361 1.181 1.123 1.00 93.12 131 ASP A C 1
ATOM 1065 O O . ASP A 1 131 ? -34.891 0.927 2.206 1.00 93.12 131 ASP A O 1
ATOM 1069 N N . ALA A 1 132 ? -34.276 0.268 0.151 1.00 95.06 132 ALA A N 1
ATOM 1070 C CA . ALA A 1 132 ? -34.785 -1.095 0.289 1.00 95.06 132 ALA A CA 1
ATOM 1071 C C . ALA A 1 132 ? -33.945 -1.982 1.229 1.00 95.06 132 ALA A C 1
ATOM 1073 O O . ALA A 1 132 ? -34.453 -2.989 1.722 1.00 95.06 132 ALA A O 1
ATOM 1074 N N . ASN A 1 133 ? -32.678 -1.633 1.476 1.00 94.25 133 ASN A N 1
ATOM 1075 C CA . ASN A 1 133 ? -31.728 -2.443 2.247 1.00 94.25 133 ASN A CA 1
ATOM 1076 C C . ASN A 1 133 ? -31.181 -1.712 3.479 1.00 94.25 133 ASN A C 1
ATOM 1078 O O . ASN A 1 133 ? -30.139 -2.107 4.001 1.00 94.25 133 ASN A O 1
ATOM 1082 N N . ARG A 1 134 ? -31.860 -0.661 3.953 1.00 90.12 134 ARG A N 1
ATOM 1083 C CA . ARG A 1 134 ? -31.360 0.234 5.007 1.00 90.12 134 ARG A CA 1
ATOM 1084 C C . ARG A 1 134 ? -30.879 -0.513 6.258 1.00 90.12 134 ARG A C 1
ATOM 1086 O O . ARG A 1 134 ? -29.808 -0.192 6.762 1.00 90.12 134 ARG A O 1
ATOM 1093 N N . ASP A 1 135 ? -31.588 -1.565 6.665 1.00 89.50 135 ASP A N 1
ATOM 1094 C CA . ASP A 1 135 ? -31.240 -2.419 7.811 1.00 89.50 135 ASP A CA 1
ATOM 1095 C C . ASP A 1 135 ? -29.857 -3.093 7.673 1.00 89.50 135 ASP A C 1
ATOM 1097 O O . ASP A 1 135 ? -29.191 -3.361 8.666 1.00 89.50 135 ASP A O 1
ATOM 1101 N N . SER A 1 136 ? -29.387 -3.351 6.446 1.00 88.00 136 SER A N 1
ATOM 1102 C CA . SER A 1 136 ? -28.057 -3.941 6.188 1.00 88.00 136 SER A CA 1
ATOM 1103 C C . SER A 1 136 ? -26.912 -2.931 6.313 1.00 88.00 136 SER A C 1
ATOM 1105 O O . SER A 1 136 ? -25.745 -3.321 6.329 1.00 88.00 136 SER A O 1
ATOM 1107 N N . TYR A 1 137 ? -27.242 -1.640 6.369 1.00 84.44 137 TYR A N 1
ATOM 1108 C CA . TYR A 1 137 ? -26.300 -0.530 6.510 1.00 84.44 137 TYR A CA 1
ATOM 1109 C C . TYR A 1 137 ? -26.400 0.147 7.880 1.00 84.44 137 TYR A C 1
ATOM 1111 O O . TYR A 1 137 ? -25.687 1.122 8.132 1.00 84.44 137 TYR A O 1
ATOM 1119 N N . GLU A 1 138 ? -27.266 -0.347 8.769 1.00 87.25 138 GLU A N 1
ATOM 1120 C CA . GLU A 1 138 ? -27.264 0.082 10.160 1.00 87.25 138 GLU A CA 1
ATOM 1121 C C . GLU A 1 138 ? -25.967 -0.391 10.823 1.00 87.25 138 GLU A C 1
ATOM 1123 O O . GLU A 1 138 ? -25.639 -1.576 10.851 1.00 87.25 138 GLU A O 1
ATOM 1128 N N . LEU A 1 139 ? -25.191 0.564 11.332 1.00 82.56 139 LEU A N 1
ATOM 1129 C CA . LEU A 1 139 ? -24.048 0.252 12.174 1.00 82.56 139 LEU A CA 1
ATOM 1130 C C . LEU A 1 139 ? -24.568 -0.130 13.554 1.00 82.56 139 LEU A C 1
ATOM 1132 O O . LEU A 1 139 ? -25.309 0.640 14.173 1.00 82.56 139 LEU A O 1
ATOM 1136 N N . ASP A 1 140 ? -24.125 -1.282 14.053 1.00 85.50 140 ASP A N 1
ATOM 1137 C CA . ASP A 1 140 ? -24.362 -1.652 15.441 1.00 85.50 140 ASP A CA 1
ATOM 1138 C C . ASP A 1 140 ? -23.893 -0.518 16.369 1.00 85.50 140 ASP A C 1
ATOM 1140 O O . ASP A 1 140 ? -22.831 0.081 16.136 1.00 85.50 140 ASP A O 1
ATOM 1144 N N . PRO A 1 141 ? -24.642 -0.215 17.444 1.00 86.25 141 PRO A N 1
ATOM 1145 C CA . PRO A 1 141 ? -24.217 0.771 18.419 1.00 86.25 141 PRO A CA 1
ATOM 1146 C C . PRO A 1 141 ? -22.836 0.409 18.970 1.00 86.25 141 PRO A C 1
ATOM 1148 O O . PRO A 1 141 ? -22.662 -0.615 19.632 1.00 86.25 141 PRO A O 1
ATOM 1151 N N . TYR A 1 142 ? -21.854 1.271 18.726 1.00 84.88 142 TYR A N 1
ATOM 1152 C CA . TYR A 1 142 ? -20.514 1.130 19.276 1.00 84.88 142 TYR A CA 1
ATOM 1153 C C . TYR A 1 142 ? -20.230 2.254 20.268 1.00 84.88 142 TYR A C 1
ATOM 1155 O O . TYR A 1 142 ? -20.764 3.360 20.176 1.00 84.88 142 TYR A O 1
ATOM 1163 N N . ILE A 1 143 ? -19.374 1.960 21.243 1.00 87.56 143 ILE A N 1
ATOM 1164 C CA . ILE A 1 143 ? -18.908 2.934 22.227 1.00 87.56 143 ILE A CA 1
ATOM 1165 C C . ILE A 1 143 ? -17.398 3.034 22.083 1.00 87.56 143 ILE A C 1
ATOM 1167 O O . ILE A 1 143 ? -16.691 2.029 22.116 1.00 87.56 143 ILE A O 1
ATOM 1171 N N . THR A 1 144 ? -16.901 4.257 21.952 1.00 85.94 144 THR A N 1
ATOM 1172 C CA . THR A 1 144 ? -15.472 4.556 22.030 1.00 85.94 144 THR A CA 1
ATOM 1173 C C . THR A 1 144 ? -15.117 4.964 23.451 1.00 85.94 144 THR A C 1
ATOM 1175 O O . THR A 1 144 ? -15.823 5.774 24.054 1.00 85.94 144 THR A O 1
ATOM 1178 N N . LEU A 1 145 ? -14.011 4.444 23.979 1.00 88.19 145 LEU A N 1
ATOM 1179 C CA . LEU A 1 145 ? -13.509 4.795 25.304 1.00 88.19 145 LEU A CA 1
ATOM 1180 C C . LEU A 1 145 ? -12.050 5.238 25.233 1.00 88.19 145 LEU A C 1
ATOM 1182 O O . LEU A 1 145 ? -11.252 4.668 24.493 1.00 88.19 145 LEU A O 1
ATOM 1186 N N . THR A 1 146 ? -11.709 6.228 26.051 1.00 87.81 146 THR A N 1
ATOM 1187 C CA . THR A 1 146 ? -10.330 6.656 26.289 1.00 87.81 146 THR A CA 1
ATOM 1188 C C . THR A 1 146 ? -9.906 6.146 27.660 1.00 87.81 146 THR A C 1
ATOM 1190 O O . THR A 1 146 ? -10.542 6.463 28.664 1.00 87.81 146 THR A O 1
ATOM 1193 N N . HIS A 1 147 ? -8.839 5.349 27.716 1.00 87.38 147 HIS A N 1
ATOM 1194 C CA . HIS A 1 147 ? -8.344 4.764 28.962 1.00 87.38 147 HIS A CA 1
ATOM 1195 C C . HIS A 1 147 ? -7.096 5.501 29.458 1.00 87.38 147 HIS A C 1
ATOM 1197 O O . HIS A 1 147 ? -6.086 5.564 28.762 1.00 87.38 147 HIS A O 1
ATOM 1203 N N . VAL A 1 148 ? -7.155 6.012 30.691 1.00 90.75 148 VAL A N 1
ATOM 1204 C CA . VAL A 1 148 ? -6.006 6.581 31.407 1.00 90.75 148 VAL A CA 1
ATOM 1205 C C . VAL A 1 148 ? -5.614 5.627 32.529 1.00 90.75 148 VAL A C 1
ATOM 1207 O O . VAL A 1 148 ? -6.388 5.389 33.456 1.00 90.75 148 VAL A O 1
ATOM 1210 N N . PHE A 1 149 ? -4.417 5.054 32.425 1.00 90.94 149 PHE A N 1
ATOM 1211 C CA . PHE A 1 149 ? -3.973 3.963 33.288 1.00 90.94 149 PHE A CA 1
ATOM 1212 C C . PHE A 1 149 ? -3.151 4.459 34.484 1.00 90.94 149 PHE A C 1
ATOM 1214 O O . PHE A 1 149 ? -2.322 5.353 34.346 1.00 90.94 149 PHE A O 1
ATOM 1221 N N . PHE A 1 150 ? -3.319 3.823 35.647 1.00 92.88 150 PHE A N 1
ATOM 1222 C CA . PHE A 1 150 ? -2.473 4.034 36.823 1.00 92.88 150 PHE A CA 1
ATOM 1223 C C . PHE A 1 150 ? -1.950 2.691 37.346 1.00 92.88 150 PHE A C 1
ATOM 1225 O O . PHE A 1 150 ? -2.706 1.861 37.844 1.00 92.88 150 PHE A O 1
ATOM 1232 N N . ASN A 1 151 ? -0.636 2.483 37.262 1.00 92.19 151 ASN A N 1
ATOM 1233 C CA . ASN A 1 151 ? 0.031 1.244 37.654 1.00 92.19 151 ASN A CA 1
ATOM 1234 C C . ASN A 1 151 ? 0.047 1.043 39.186 1.00 92.19 151 ASN A C 1
ATOM 1236 O O . ASN A 1 151 ? 0.850 1.659 39.889 1.00 92.19 151 ASN A O 1
ATOM 1240 N N . ALA A 1 152 ? -0.809 0.155 39.697 1.00 92.94 152 ALA A N 1
ATOM 1241 C CA . ALA A 1 152 ? -0.870 -0.200 41.118 1.00 92.94 152 ALA A CA 1
ATOM 1242 C C . ALA A 1 152 ? 0.308 -1.066 41.598 1.00 92.94 152 ALA A C 1
ATOM 1244 O O . ALA A 1 152 ? 0.658 -1.005 42.773 1.00 92.94 152 ALA A O 1
ATOM 1245 N N . GLU A 1 153 ? 0.969 -1.825 40.723 1.00 90.94 153 GLU A N 1
ATOM 1246 C CA . GLU A 1 153 ? 2.147 -2.624 41.095 1.00 90.94 153 GLU A CA 1
ATOM 1247 C C . GLU A 1 153 ? 3.338 -1.733 41.469 1.00 90.94 153 GLU A C 1
ATOM 1249 O O . GLU A 1 153 ? 4.134 -2.088 42.335 1.00 90.94 153 GLU A O 1
ATOM 1254 N N . ARG A 1 154 ? 3.439 -0.540 40.861 1.00 88.38 154 ARG A N 1
ATOM 1255 C CA . ARG A 1 154 ? 4.522 0.417 41.139 1.00 88.38 154 ARG A CA 1
ATOM 1256 C C . ARG A 1 154 ? 4.368 1.139 42.479 1.00 88.38 154 ARG A C 1
ATOM 1258 O O . ARG A 1 154 ? 5.375 1.497 43.082 1.00 88.38 154 ARG A O 1
ATOM 1265 N N . ARG A 1 155 ? 3.133 1.429 42.899 1.00 88.75 155 ARG A N 1
ATOM 1266 C CA . ARG A 1 155 ? 2.840 2.374 44.001 1.00 88.75 155 ARG A CA 1
ATOM 1267 C C . ARG A 1 155 ? 1.849 1.865 45.052 1.00 88.75 155 ARG A C 1
ATOM 1269 O O . ARG A 1 155 ? 1.510 2.579 45.983 1.00 88.75 155 ARG A O 1
ATOM 1276 N N . GLY A 1 156 ? 1.365 0.637 44.910 1.00 94.69 156 GLY A N 1
ATOM 1277 C CA . GLY A 1 156 ? 0.286 0.097 45.732 1.00 94.69 156 GLY A CA 1
ATOM 1278 C C . GLY A 1 156 ? -1.107 0.556 45.285 1.00 94.69 156 GLY A C 1
ATOM 1279 O O . GLY A 1 156 ? -1.285 1.570 44.605 1.00 94.69 156 GLY A O 1
ATOM 1280 N N . TRP A 1 157 ? -2.118 -0.225 45.672 1.00 94.88 157 TRP A N 1
ATOM 1281 C CA . TRP A 1 157 ? -3.511 -0.020 45.263 1.00 94.88 157 TRP A CA 1
ATOM 1282 C C . TRP A 1 157 ? -4.126 1.271 45.808 1.00 94.88 157 TRP A C 1
ATOM 1284 O O . TRP A 1 157 ? -4.835 1.956 45.072 1.00 94.88 157 TRP A O 1
ATOM 1294 N N . ASP A 1 158 ? -3.838 1.621 47.062 1.00 96.06 158 ASP A N 1
ATOM 1295 C CA . ASP A 1 158 ? -4.431 2.798 47.704 1.00 96.06 158 ASP A CA 1
ATOM 1296 C C . ASP A 1 158 ? -3.962 4.099 47.041 1.00 96.06 158 ASP A C 1
ATOM 1298 O O . ASP A 1 158 ? -4.779 4.956 46.699 1.00 96.06 158 ASP A O 1
ATOM 1302 N N . GLU A 1 159 ? -2.658 4.219 46.771 1.00 95.19 159 GLU A N 1
ATOM 1303 C CA . GLU A 1 159 ? -2.087 5.390 46.099 1.00 95.19 159 GLU A CA 1
ATOM 1304 C C . GLU A 1 159 ? -2.549 5.479 44.638 1.00 95.19 159 GLU A C 1
ATOM 1306 O O . GLU A 1 159 ? -2.970 6.543 44.182 1.00 95.19 159 GLU A O 1
ATOM 1311 N N . ALA A 1 160 ? -2.543 4.362 43.900 1.00 95.19 160 ALA A N 1
ATOM 1312 C CA . ALA A 1 160 ? -3.024 4.338 42.518 1.00 95.19 160 ALA A CA 1
ATOM 1313 C C . ALA A 1 160 ? -4.497 4.745 42.409 1.00 95.19 160 ALA A C 1
ATOM 1315 O O . ALA A 1 160 ? -4.856 5.513 41.516 1.00 95.19 160 ALA A O 1
ATOM 1316 N N . ARG A 1 161 ? -5.344 4.291 43.340 1.00 96.00 161 ARG A N 1
ATOM 1317 C CA . ARG A 1 161 ? -6.760 4.663 43.378 1.00 96.00 161 ARG A CA 1
ATOM 1318 C C . ARG A 1 161 ? -6.959 6.139 43.714 1.00 96.00 161 ARG A C 1
ATOM 1320 O O . ARG A 1 161 ? -7.817 6.775 43.106 1.00 96.00 161 ARG A O 1
ATOM 1327 N N . ALA A 1 162 ? -6.181 6.686 44.647 1.00 96.25 162 ALA A N 1
ATOM 1328 C CA . ALA A 1 162 ? -6.242 8.104 44.991 1.00 96.25 162 ALA A CA 1
ATOM 1329 C C . ALA A 1 162 ? -5.857 8.993 43.794 1.00 96.25 162 ALA A C 1
ATOM 1331 O O . ALA A 1 162 ? -6.586 9.929 43.466 1.00 96.25 162 ALA A O 1
ATOM 1332 N N . LEU A 1 163 ? -4.765 8.657 43.096 1.00 95.44 163 LEU A N 1
ATOM 1333 C CA . LEU A 1 163 ? -4.322 9.371 41.894 1.00 95.44 163 LEU A CA 1
ATOM 1334 C C . LEU A 1 163 ? -5.342 9.273 40.755 1.00 95.44 163 LEU A C 1
ATOM 1336 O O . LEU A 1 163 ? -5.677 10.291 40.150 1.00 95.44 163 LEU A O 1
ATOM 1340 N N . ALA A 1 164 ? -5.878 8.077 40.500 1.00 94.81 164 ALA A N 1
ATOM 1341 C CA . ALA A 1 164 ? -6.913 7.875 39.491 1.00 94.81 164 ALA A CA 1
ATOM 1342 C C . ALA A 1 164 ? -8.186 8.673 39.812 1.00 94.81 164 ALA A C 1
ATOM 1344 O O . ALA A 1 164 ? -8.767 9.281 38.919 1.00 94.81 164 ALA A O 1
ATOM 1345 N N . GLY A 1 165 ? -8.601 8.723 41.083 1.00 95.69 165 GLY A N 1
ATOM 1346 C CA . GLY A 1 165 ? -9.761 9.502 41.519 1.00 95.69 165 GLY A CA 1
ATOM 1347 C C . GLY A 1 165 ? -9.575 11.010 41.338 1.00 95.69 165 GLY A C 1
ATOM 1348 O O . GLY A 1 165 ? -10.472 11.676 40.827 1.00 95.69 165 GLY A O 1
ATOM 1349 N N . ALA A 1 166 ? -8.403 11.542 41.696 1.00 94.38 166 ALA A N 1
ATOM 1350 C CA . ALA A 1 166 ? -8.075 12.948 41.468 1.00 94.38 166 ALA A CA 1
ATOM 1351 C C . ALA A 1 166 ? -8.031 13.279 39.968 1.00 94.38 166 ALA A C 1
ATOM 1353 O O . ALA A 1 166 ? -8.590 14.284 39.534 1.00 94.38 166 ALA A O 1
ATOM 1354 N N . LYS A 1 167 ? -7.423 12.400 39.160 1.00 94.19 167 LYS A N 1
ATOM 1355 C CA . LYS A 1 167 ? -7.361 12.588 37.709 1.00 94.19 167 LYS A CA 1
ATOM 1356 C C . LYS A 1 167 ? -8.737 12.490 37.052 1.00 94.19 167 LYS A C 1
ATOM 1358 O O . LYS A 1 167 ? -9.019 13.251 36.139 1.00 94.19 167 LYS A O 1
ATOM 1363 N N . LEU A 1 168 ? -9.611 11.606 37.529 1.00 94.12 168 LEU A N 1
ATOM 1364 C CA . LEU A 1 168 ? -10.982 11.490 37.031 1.00 94.12 168 LEU A CA 1
ATOM 1365 C C . LEU A 1 168 ? -11.767 12.798 37.203 1.00 94.12 168 LEU A C 1
ATOM 1367 O O . LEU A 1 168 ? -12.519 13.166 36.309 1.00 94.12 168 LEU A O 1
ATOM 1371 N N . GLN A 1 169 ? -11.591 1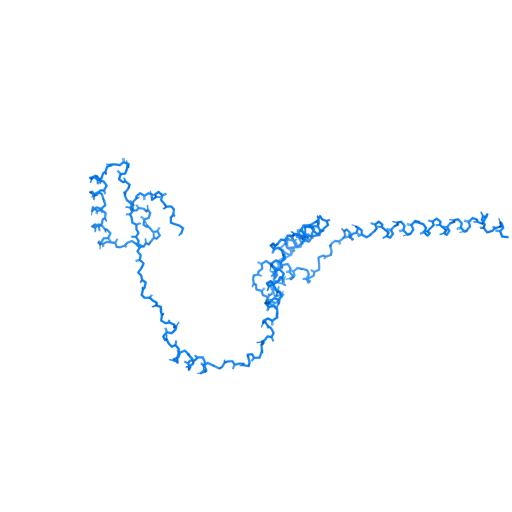3.505 38.324 1.00 93.81 169 GLN A N 1
ATOM 1372 C CA . GLN A 1 169 ? -12.227 14.811 38.531 1.00 93.81 169 GLN A CA 1
ATOM 1373 C C . GLN A 1 169 ? -11.739 15.833 37.497 1.00 93.81 169 GLN A C 1
ATOM 1375 O O . GLN A 1 169 ? -12.556 16.436 36.812 1.00 93.81 169 GLN A O 1
ATOM 1380 N N . GLU A 1 170 ? -10.420 15.936 37.306 1.00 91.81 170 GLU A N 1
ATOM 1381 C CA . GLU A 1 170 ? -9.814 16.805 36.285 1.00 91.81 170 GLU A CA 1
ATOM 1382 C C . GLU A 1 170 ? -10.331 16.492 34.870 1.00 91.81 170 GLU A C 1
ATOM 1384 O O . GLU A 1 170 ? -10.682 17.403 34.127 1.00 91.81 170 GLU A O 1
ATOM 1389 N N . LEU A 1 171 ? -10.418 15.210 34.503 1.00 91.69 171 LEU A N 1
ATOM 1390 C CA . LEU A 1 171 ? -10.845 14.782 33.165 1.00 91.69 171 LEU A CA 1
ATOM 1391 C C . LEU A 1 171 ? -12.352 14.933 32.921 1.00 91.69 171 LEU A C 1
ATOM 1393 O O . LEU A 1 171 ? -12.769 15.046 31.770 1.00 91.69 171 LEU A O 1
ATOM 1397 N N . ASN A 1 172 ? -13.169 14.943 33.976 1.00 90.69 172 ASN A N 1
ATOM 1398 C CA . ASN A 1 172 ? -14.594 15.254 33.860 1.00 90.69 172 ASN A CA 1
ATOM 1399 C C . ASN A 1 172 ? -14.829 16.755 33.632 1.00 90.69 172 ASN A C 1
ATOM 1401 O O . ASN A 1 172 ? -15.767 17.116 32.923 1.00 90.69 172 ASN A O 1
ATOM 1405 N N . ASP A 1 173 ? -13.975 17.611 34.199 1.00 90.50 173 ASP A N 1
ATOM 1406 C CA . ASP A 1 173 ? -14.039 19.065 34.013 1.00 90.50 173 ASP A CA 1
ATOM 1407 C C . ASP A 1 173 ? -13.409 19.506 32.676 1.00 90.50 173 ASP A C 1
ATOM 1409 O O . ASP A 1 173 ? -13.816 20.512 32.091 1.00 90.50 173 ASP A O 1
ATOM 1413 N N . GLY A 1 174 ? -12.438 18.739 32.169 1.00 87.12 174 GLY A N 1
ATOM 1414 C CA . GLY A 1 174 ? -11.773 18.956 30.885 1.00 87.12 174 GLY A CA 1
ATOM 1415 C C . GLY A 1 174 ? -11.540 17.643 30.135 1.00 87.12 174 GLY A C 1
ATOM 1416 O O . GLY A 1 174 ? -10.480 17.036 30.308 1.00 87.12 174 GLY A O 1
ATOM 1417 N N . PRO A 1 175 ? -12.488 17.202 29.286 1.00 83.44 175 PRO A N 1
ATOM 1418 C CA . PRO A 1 175 ? -12.348 15.966 28.527 1.00 83.44 175 PRO A CA 1
ATOM 1419 C C . PRO A 1 175 ? -11.128 16.013 27.609 1.00 83.44 175 PRO A C 1
ATOM 1421 O O . PRO A 1 175 ? -10.921 16.987 26.884 1.00 83.44 175 PRO A O 1
ATOM 1424 N N . VAL A 1 176 ? -10.344 14.936 27.609 1.00 83.56 176 VAL A N 1
ATOM 1425 C CA . VAL A 1 176 ? -9.148 14.810 26.768 1.00 83.56 176 VAL A CA 1
ATOM 1426 C C . VAL A 1 176 ? -9.394 13.837 25.616 1.00 83.56 176 VAL A C 1
ATOM 1428 O O . VAL A 1 176 ? -10.003 12.779 25.820 1.00 83.56 176 VAL A O 1
ATOM 1431 N N . PRO A 1 177 ? -8.928 14.158 24.399 1.00 84.94 177 PRO A N 1
ATOM 1432 C CA . PRO A 1 177 ? -9.004 13.240 23.274 1.00 84.94 177 PRO A CA 1
ATOM 1433 C C . PRO A 1 177 ? -8.026 12.064 23.447 1.00 84.94 177 PRO A C 1
ATOM 1435 O O . PRO A 1 177 ? -7.084 12.107 24.246 1.00 84.94 177 PRO A O 1
ATOM 1438 N N . PHE A 1 178 ? -8.283 10.975 22.718 1.00 84.06 178 PHE A N 1
ATOM 1439 C CA . PHE A 1 178 ? -7.549 9.709 22.840 1.00 84.06 178 PHE A CA 1
ATOM 1440 C C . PHE A 1 178 ? -6.030 9.868 22.670 1.00 84.06 178 PHE A C 1
ATOM 1442 O O . PHE A 1 178 ? -5.260 9.308 23.450 1.00 84.06 178 PHE A O 1
ATOM 1449 N N . ASP A 1 179 ? -5.598 10.671 21.703 1.00 85.81 179 ASP A N 1
ATOM 1450 C CA . ASP A 1 179 ? -4.195 10.938 21.370 1.00 85.81 179 ASP A CA 1
ATOM 1451 C C . ASP A 1 179 ? -3.407 11.586 22.522 1.00 85.81 179 ASP A C 1
ATOM 1453 O O . ASP A 1 179 ? -2.199 11.381 22.648 1.00 85.81 179 ASP A O 1
ATOM 1457 N N . GLN A 1 180 ? -4.090 12.307 23.412 1.00 86.00 180 GLN A N 1
ATOM 1458 C CA . GLN A 1 180 ? -3.470 13.004 24.542 1.00 86.00 180 GLN A CA 1
ATOM 1459 C C . GLN A 1 180 ? -3.513 12.199 25.845 1.00 86.00 180 GLN A C 1
ATOM 1461 O O . GLN A 1 180 ? -2.807 12.531 26.795 1.00 86.00 180 GLN A O 1
ATOM 1466 N N . SER A 1 181 ? -4.270 11.099 25.891 1.00 83.69 181 SER A N 1
ATOM 1467 C CA . SER A 1 181 ? -4.501 10.287 27.099 1.00 83.69 181 SER A CA 1
ATOM 1468 C C . SER A 1 181 ? -3.217 9.809 27.789 1.00 83.69 181 SER A C 1
ATOM 1470 O O . SER A 1 181 ? -3.144 9.763 29.019 1.00 83.69 181 SER A O 1
ATOM 1472 N N . SER A 1 182 ? -2.173 9.523 27.003 1.00 82.50 182 SER A N 1
ATOM 1473 C CA . SER A 1 182 ? -0.872 9.057 27.499 1.00 82.50 182 SER A CA 1
ATOM 1474 C C . SER A 1 182 ? -0.158 10.055 28.419 1.00 82.50 182 SER A C 1
ATOM 1476 O O . SER A 1 182 ? 0.667 9.642 29.232 1.00 82.50 182 SER A O 1
ATOM 1478 N N . ALA A 1 183 ? -0.486 11.350 28.337 1.00 87.12 183 ALA A N 1
ATOM 1479 C CA . ALA A 1 183 ? 0.075 12.386 29.201 1.00 87.12 183 ALA A CA 1
ATOM 1480 C C . ALA A 1 183 ? -0.599 12.460 30.586 1.00 87.12 183 ALA A C 1
ATOM 1482 O O . ALA A 1 183 ? -0.066 13.097 31.495 1.00 87.12 183 ALA A O 1
ATOM 1483 N N . HIS A 1 184 ? -1.756 11.813 30.766 1.00 89.88 184 HIS A N 1
ATOM 1484 C CA . HIS A 1 184 ? -2.581 11.938 31.974 1.00 89.88 184 HIS A CA 1
ATOM 1485 C C . HIS A 1 184 ? -2.458 10.748 32.937 1.00 89.88 184 HIS A C 1
ATOM 1487 O O . HIS A 1 184 ? -3.053 10.782 34.015 1.00 89.88 184 HIS A O 1
ATOM 1493 N N . GLY A 1 185 ? -1.672 9.725 32.587 1.00 88.56 185 GLY A N 1
ATOM 1494 C CA . GLY A 1 185 ? -1.481 8.516 33.388 1.00 88.56 185 GLY A CA 1
ATOM 1495 C C . GLY A 1 185 ? -0.117 7.863 33.170 1.00 88.56 185 GLY A C 1
ATOM 1496 O O . GLY A 1 185 ? 0.800 8.442 32.592 1.00 88.56 185 GLY A O 1
ATOM 1497 N N . ASP A 1 186 ? 0.031 6.636 33.655 1.00 88.69 186 ASP A N 1
ATOM 1498 C CA . ASP A 1 186 ? 1.195 5.809 33.366 1.00 88.69 186 ASP A CA 1
ATOM 1499 C C . ASP A 1 186 ? 1.082 5.126 32.006 1.00 88.69 186 ASP A C 1
ATOM 1501 O O . ASP A 1 186 ? -0.002 4.898 31.466 1.00 88.69 186 ASP A O 1
ATOM 1505 N N . ARG A 1 187 ? 2.229 4.665 31.505 1.00 82.06 187 ARG A N 1
ATOM 1506 C CA . ARG A 1 187 ? 2.259 3.724 30.387 1.00 82.06 187 ARG A CA 1
ATOM 1507 C C . ARG A 1 187 ? 1.612 2.403 30.805 1.00 82.06 187 ARG A C 1
ATOM 1509 O O . ARG A 1 187 ? 2.077 1.752 31.743 1.00 82.06 187 ARG A O 1
ATOM 1516 N N . SER A 1 188 ? 0.554 2.020 30.092 1.00 74.81 188 SER A N 1
A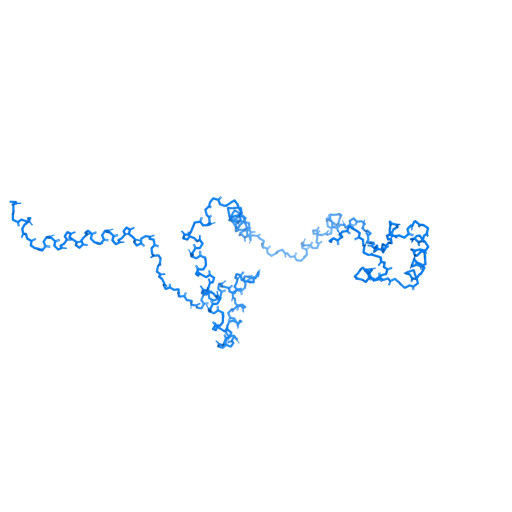TOM 1517 C CA . SER A 1 188 ? -0.055 0.694 30.205 1.00 74.81 188 SER A CA 1
ATOM 1518 C C . SER A 1 188 ? 0.971 -0.388 29.833 1.00 74.81 188 SER A C 1
ATOM 1520 O O . SER A 1 188 ? 1.673 -0.227 28.833 1.00 74.81 188 SER A O 1
ATOM 1522 N N . PRO A 1 189 ? 1.068 -1.493 30.595 1.00 66.88 189 PRO A N 1
ATOM 1523 C CA . PRO A 1 189 ? 1.937 -2.623 30.260 1.00 66.88 189 PRO A CA 1
ATOM 1524 C C . PRO A 1 189 ? 1.459 -3.398 29.021 1.00 66.88 189 PRO A C 1
ATOM 1526 O O . PRO A 1 189 ? 2.224 -4.168 28.446 1.00 66.88 189 PRO A O 1
ATOM 1529 N N . HIS A 1 190 ? 0.214 -3.184 28.590 1.00 61.22 190 HIS A N 1
ATOM 1530 C CA . HIS A 1 190 ? -0.324 -3.748 27.359 1.00 61.22 190 HIS A CA 1
ATOM 1531 C C . HIS A 1 190 ? -0.320 -2.677 26.269 1.00 61.22 190 HIS A C 1
ATOM 1533 O O . HIS A 1 190 ? -0.993 -1.651 26.406 1.00 61.22 190 HIS A O 1
ATOM 1539 N N . PHE A 1 191 ? 0.458 -2.924 25.211 1.00 49.00 191 PHE A N 1
ATOM 1540 C CA . PHE A 1 191 ? 0.434 -2.141 23.980 1.00 49.00 191 PHE A CA 1
ATOM 1541 C C . PHE A 1 191 ? -0.964 -2.244 23.371 1.00 49.00 191 PHE A C 1
ATOM 1543 O O . PHE A 1 191 ? -1.382 -3.323 22.955 1.00 49.00 191 PHE A O 1
ATOM 1550 N N . VAL A 1 192 ? -1.689 -1.131 23.354 1.00 51.91 192 VAL A N 1
ATOM 1551 C CA . VAL A 1 192 ? -2.880 -0.989 22.520 1.00 51.91 192 VAL A CA 1
ATOM 1552 C C . VAL A 1 192 ? -2.354 -0.441 21.196 1.00 51.91 192 VAL A C 1
ATOM 1554 O O . VAL A 1 192 ? -1.927 0.712 21.153 1.00 51.91 192 VAL A O 1
ATOM 1557 N N . ASN A 1 193 ? -2.246 -1.311 20.189 1.00 37.59 193 ASN A N 1
ATOM 1558 C CA . ASN A 1 193 ? -2.138 -0.874 18.794 1.00 37.59 193 ASN A CA 1
ATOM 1559 C C . ASN A 1 193 ? -3.475 -0.277 18.364 1.00 37.59 193 ASN A C 1
ATOM 1561 O O . ASN A 1 193 ? -4.507 -0.878 18.743 1.00 37.59 193 ASN A O 1
#

Foldseek 3Di:
DVVCVVDPVNVVVVVVVVVVVVCVVVCVLDDDPDDDCDPVLLLVLVCVVDVDDDSVVSVVVQVPDDPVRVVVSSVVSVVVVVVVVVCVSVPVCPPDPVNVVVVVVVVVCVVVVVVPPVPDPDPVNVVVVCVVCVVVVDDDDDDDDADQDADCVVPHDVVSVVLVVVLVVVCVVPPDDNVCSCVSHPDDPDDDD

pLDDT: mean 83.95, std 12.74, range [37.59, 96.25]

Secondary structure (DSSP, 8-state):
--SGGG-HHHHHHHHHHHHHHHHHHHHTT---S-----HHHHHHHHHHHSS---HHHHHHHHHHS-HHHHHHHHHHHHHHHHHHHHHHHTTTTSS-HHHHHHHHHHHHHHHHHT--------HHHHHHHHHHTGGGGPPPP----------HHHH-HHHHHHHHHHHHHHHHHS---GGGGGGSSPPPSS---

Radius of gyration: 34.0 Å; chains: 1; bounding box: 76×59×98 Å

Sequence (193 aa):
MKHLLKDPLLHFVVLGLGLFLLYQLSDRQAGDGEILIDRDALLTHLQYQSVAFDRAQFELFLDDMSPRETADLIVEAAREEILYREALAMGLDRDDYIIRSRLVQKLRYLAEGFASDADTLREDEVEAFYDANRDSYELDPYITLTHVFFNAERRGWDEARALAGAKLQELNDGPVPFDQSSAHGDRSPHFVN